Protein AF-B4WS90-F1 (afdb_monomer)

Sequence (224 aa):
MYRDVKRYGAFFTELSSEEYDCLQAGLGLWIFDEVLFVQFYQTMGLLKASSNERGNLYMRRLFALALVLCLSLGFAAPATAGIAGDDVAGLVPCNESAAFQKRAAAAPTDEAKARFEFYGNTSLLCGPEGLPHLVVDGDLAHAGEFLIPSLLFLLIAGWIGWAGRSYVIAVRSEKSPEEKEIVIDVPLAIKCSLSGATWPLLAFKEITSGEMFAKKEEITVSPR

Radius of gyration: 25.92 Å; Cα contacts (8 Å, |Δi|>4): 133; chains: 1; bounding box: 73×41×62 Å

Foldseek 3Di:
DPPPPVPVVVVVVVCPPPVVVVVVPPPDPVCVVVCVVVVVVVVVVPVPDDDDDDDPPPVVVVVVVVVVVVVVPDDPDPPPLPDDPADDPHFHQLLPQPLQVVVLVVQPDPVSVVVSVVSNSARFTADNNSDTDQDPPPDPSRCVRDVVVVVVVCLVVQLVVQLVVQQLVVLVPDPCSVCCVVVPPVVSSVVSSVVSNCRVVVVVVCVVVVVNDDDPVVDDDDDD

Nearest PDB structures (foldseek):
  4fe1-assembly1_F  TM=9.494E-01  e=2.129E-16  Thermosynechococcus vestitus BP-1
  6l4u-assembly1_F  TM=9.562E-01  e=7.734E-14  Chaetoceros neogracilis
  7yca-assembly1_F  TM=9.703E-01  e=1.479E-13  Ostreococcus tauri
  7dr1-assembly1_F  TM=9.248E-01  e=7.734E-14  Cyanophora paradoxa
  7y3f-assembly1_F  TM=9.438E-01  e=1.395E-13  Nostoc sp.

Secondary structure (DSSP, 8-state):
--SSTTTHHHHHHHHHHHSSSSTTT-TTSTHHHHHHHHHHHHHHHH--S----SS-HHHHHHHHHHHHHHHHSS-----------TTGGG-EETTT-HHHHHHHHT--SHHHHHHHHHHHHSS-EE-TT--EE---S--GGGTTTTHHHHHHHHHHHHHHHHHHHHHHHHHTTSS-HHHHHHS--HHHHHHHHHHGGGHHHHHHHHHHHT-SS--GGGS-----

Solvent-accessible surface area (backbone atoms only — not comparable to full-atom values): 13614 Å² total; per-residue (Å²): 146,85,79,64,80,78,56,62,69,53,54,69,69,58,53,74,72,67,55,68,74,58,66,78,80,58,90,70,65,83,48,59,66,54,48,52,55,50,49,54,51,50,53,66,64,56,78,73,72,90,82,87,86,89,86,58,78,63,60,60,48,50,52,53,51,49,52,54,48,49,73,72,71,65,85,81,70,76,84,75,58,80,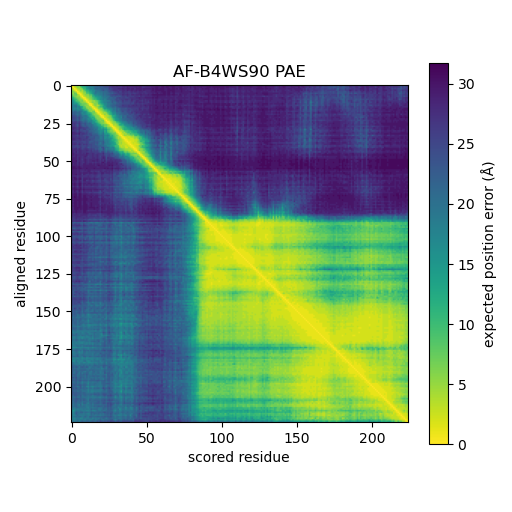52,91,72,83,50,68,93,79,25,42,52,29,68,75,32,67,47,24,50,55,51,44,75,65,42,91,45,72,69,50,39,53,50,43,51,52,47,37,76,4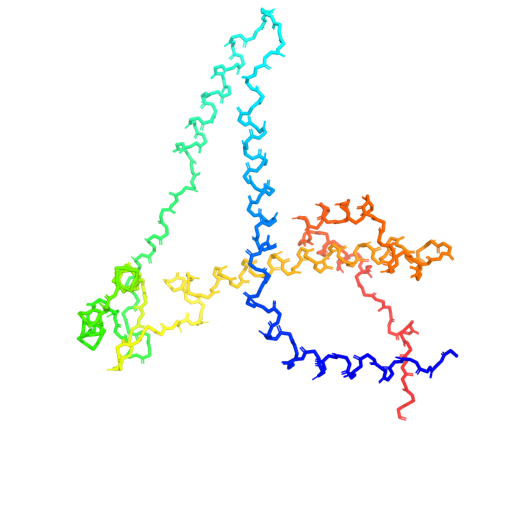2,83,35,27,14,48,93,82,27,46,81,49,81,60,77,86,77,52,74,56,42,25,80,70,36,56,50,59,48,51,52,48,50,52,52,52,43,22,54,53,40,14,52,50,49,38,55,64,60,38,64,77,47,98,57,37,73,56,48,71,75,54,65,54,61,75,58,46,53,54,26,44,64,55,12,80,49,29,72,61,52,51,52,50,27,58,74,70,54,72,67,58,82,58,78,87,78,51,91,73,79,91,129

Mean predicted aligned error: 16.98 Å

Structure (mmCIF, N/CA/C/O backbone):
data_AF-B4WS90-F1
#
_entry.id   AF-B4WS90-F1
#
loop_
_atom_site.group_PDB
_atom_site.id
_atom_site.type_symbol
_atom_site.label_atom_id
_atom_site.label_alt_id
_atom_site.label_comp_id
_atom_site.label_asym_id
_atom_site.label_entity_id
_atom_site.label_seq_id
_atom_site.pdbx_PDB_ins_code
_atom_site.Cartn_x
_atom_site.Cartn_y
_atom_site.Cartn_z
_atom_site.occupancy
_atom_site.B_iso_or_equiv
_atom_site.auth_seq_id
_atom_site.auth_comp_id
_atom_site.auth_asym_id
_atom_site.auth_atom_id
_atom_site.pdbx_PDB_model_num
ATOM 1 N N . MET A 1 1 ? -35.906 8.233 17.115 1.00 37.16 1 MET A N 1
ATOM 2 C CA . MET A 1 1 ? -34.597 7.553 17.034 1.00 37.16 1 MET A CA 1
ATOM 3 C C . MET A 1 1 ? -34.553 6.599 15.829 1.00 37.16 1 MET A C 1
ATOM 5 O O . MET A 1 1 ? -34.199 5.444 15.972 1.00 37.16 1 MET A O 1
ATOM 9 N N . TYR A 1 2 ? -34.996 7.063 14.649 1.00 27.69 2 TYR A N 1
ATOM 10 C CA . TYR A 1 2 ? -35.177 6.240 13.434 1.00 27.69 2 TYR A CA 1
ATOM 11 C C . TYR A 1 2 ? -35.200 7.121 12.166 1.00 27.69 2 TYR A C 1
ATOM 13 O O . TYR A 1 2 ? -35.998 6.896 11.259 1.00 27.69 2 TYR A O 1
ATOM 21 N N . ARG A 1 3 ? -34.419 8.215 12.131 1.00 26.16 3 ARG A N 1
ATOM 22 C CA . ARG A 1 3 ? -34.564 9.227 11.066 1.00 26.16 3 ARG A CA 1
ATOM 23 C C . ARG A 1 3 ? -33.299 9.609 10.291 1.00 26.16 3 ARG A C 1
ATOM 25 O O . ARG A 1 3 ? -33.455 10.262 9.271 1.00 26.16 3 ARG A O 1
ATOM 32 N N . ASP A 1 4 ? -32.107 9.127 10.645 1.00 34.03 4 ASP A N 1
ATOM 33 C CA . ASP A 1 4 ? -30.881 9.645 10.004 1.00 34.03 4 ASP A CA 1
ATOM 34 C C . ASP A 1 4 ? -30.069 8.646 9.170 1.00 34.03 4 ASP A C 1
ATOM 36 O O . ASP A 1 4 ? -29.121 9.039 8.502 1.00 34.03 4 ASP A O 1
ATOM 40 N N . VAL A 1 5 ? -30.495 7.383 9.044 1.00 39.62 5 VAL A N 1
ATOM 41 C CA . VAL A 1 5 ? -29.811 6.416 8.151 1.00 39.62 5 VAL A CA 1
ATOM 42 C C . VAL A 1 5 ? -30.026 6.742 6.662 1.00 39.62 5 VAL A C 1
ATOM 44 O O . VAL A 1 5 ? -29.225 6.362 5.815 1.00 39.62 5 VAL A O 1
ATOM 47 N N . LYS A 1 6 ? -31.062 7.518 6.310 1.00 27.34 6 LYS A N 1
ATOM 48 C CA . LYS A 1 6 ? -31.301 7.939 4.916 1.00 27.34 6 LYS A CA 1
ATOM 49 C C . LYS A 1 6 ? -30.448 9.125 4.453 1.00 27.34 6 LYS A C 1
ATOM 51 O O . LYS A 1 6 ? -30.490 9.434 3.267 1.00 27.34 6 LYS A O 1
ATOM 56 N N . ARG A 1 7 ? -29.682 9.781 5.335 1.00 28.56 7 ARG A N 1
ATOM 57 C CA . ARG A 1 7 ? -28.901 10.978 4.968 1.00 28.56 7 ARG A CA 1
ATOM 58 C C . ARG A 1 7 ? -27.433 10.691 4.640 1.00 28.56 7 ARG A C 1
ATOM 60 O O . ARG A 1 7 ? -26.833 11.439 3.880 1.00 28.56 7 ARG A O 1
ATOM 67 N N . TYR A 1 8 ? -26.895 9.562 5.098 1.00 36.00 8 TYR A N 1
ATOM 68 C CA . TYR A 1 8 ? -25.514 9.158 4.802 1.00 36.00 8 TYR A CA 1
ATOM 69 C C . TYR A 1 8 ? -25.323 8.577 3.391 1.00 36.00 8 TYR A C 1
ATOM 71 O O . TYR A 1 8 ? -24.218 8.617 2.864 1.00 36.00 8 TYR A O 1
ATOM 79 N N . GLY A 1 9 ? -26.394 8.100 2.743 1.00 30.03 9 GLY A N 1
ATOM 80 C CA . GLY A 1 9 ? -26.340 7.627 1.353 1.00 30.03 9 GLY A CA 1
ATOM 81 C C . GLY A 1 9 ? -26.280 8.744 0.304 1.00 30.03 9 GLY A C 1
ATOM 82 O O . GLY A 1 9 ? -25.854 8.486 -0.812 1.00 30.03 9 GLY A O 1
ATOM 83 N N . ALA A 1 10 ? -26.676 9.973 0.653 1.00 28.56 10 ALA A N 1
ATOM 84 C CA . ALA A 1 10 ? -26.610 11.122 -0.255 1.00 28.56 10 ALA A CA 1
ATOM 85 C C . ALA A 1 10 ? -25.257 11.851 -0.180 1.00 28.56 10 ALA A C 1
ATOM 87 O O . ALA A 1 10 ? -24.811 12.405 -1.176 1.00 28.56 10 ALA A O 1
ATOM 88 N N . PHE A 1 11 ? -24.555 11.779 0.957 1.00 32.47 11 PHE A N 1
ATOM 89 C CA . PHE A 1 11 ? -23.255 12.436 1.130 1.00 32.47 11 PHE A CA 1
ATOM 90 C C . PHE A 1 11 ? -22.140 11.777 0.298 1.00 32.47 11 PHE A C 1
ATOM 92 O O . PHE A 1 11 ? -21.245 12.461 -0.181 1.00 32.47 11 PHE A O 1
ATOM 99 N N . PHE A 1 12 ? -22.222 10.464 0.050 1.00 32.09 12 PHE A N 1
ATOM 100 C CA . PHE A 1 12 ? -21.197 9.743 -0.718 1.00 32.09 12 PHE A CA 1
ATOM 101 C C . PHE A 1 12 ? -21.306 9.946 -2.242 1.00 32.09 12 PHE A C 1
ATOM 103 O O . PHE A 1 12 ? -20.317 9.793 -2.950 1.00 32.09 12 PHE A O 1
ATOM 110 N N . THR A 1 13 ? -22.485 10.312 -2.761 1.00 29.97 13 THR A N 1
ATOM 111 C CA . THR A 1 13 ? -22.695 10.602 -4.196 1.00 29.97 13 THR A CA 1
ATOM 112 C C . THR A 1 13 ? -22.574 12.080 -4.562 1.00 29.97 13 THR A C 1
ATOM 114 O O . THR A 1 13 ? -22.399 12.381 -5.737 1.00 29.97 13 THR A O 1
ATOM 117 N N . GLU A 1 14 ? -22.624 12.997 -3.594 1.00 28.28 14 GLU A N 1
ATOM 118 C CA . GLU A 1 14 ? -22.436 14.442 -3.829 1.00 28.28 14 GLU A CA 1
ATOM 119 C C . GLU A 1 14 ? -20.981 14.896 -3.578 1.00 28.28 14 GLU A C 1
ATOM 121 O O . GLU A 1 14 ? -20.540 15.885 -4.155 1.00 28.28 14 GLU A O 1
ATOM 126 N N . LEU A 1 15 ? -20.174 14.108 -2.848 1.00 33.00 15 LEU A N 1
ATOM 127 C CA . LEU A 1 15 ? -18.724 14.328 -2.698 1.00 33.00 15 LEU A CA 1
ATOM 128 C C . LEU A 1 15 ? -17.902 14.027 -3.965 1.00 33.00 15 LEU A C 1
ATOM 130 O O . LEU A 1 15 ? -16.760 14.457 -4.066 1.00 33.00 15 LEU A O 1
ATOM 134 N N . SER A 1 16 ? -18.455 13.332 -4.969 1.00 34.62 16 SER A N 1
ATOM 135 C CA . SER A 1 16 ? -17.668 12.925 -6.146 1.00 34.62 16 SER A CA 1
ATOM 136 C C . SER A 1 16 ? -17.438 14.036 -7.185 1.00 34.62 16 SER A C 1
ATOM 138 O O . SER A 1 16 ? -16.667 13.803 -8.117 1.00 34.62 16 SER A O 1
ATOM 140 N N . SER A 1 17 ? -18.105 15.197 -7.089 1.00 32.59 17 SER A N 1
ATOM 141 C CA . SER A 1 17 ? -17.995 16.257 -8.114 1.00 32.59 17 SER A CA 1
ATOM 142 C C . SER A 1 17 ? -17.396 17.581 -7.630 1.00 32.59 17 SER A C 1
ATOM 144 O O . SER A 1 17 ? -16.799 18.282 -8.439 1.00 32.59 17 SER A O 1
ATOM 146 N N . GLU A 1 18 ? -17.451 17.892 -6.329 1.00 31.41 18 GLU A N 1
ATOM 147 C CA . GLU A 1 18 ? -16.862 19.126 -5.770 1.00 31.41 18 GLU A CA 1
ATOM 148 C C . GLU A 1 18 ? -15.465 18.931 -5.143 1.00 31.41 18 GLU A C 1
ATOM 150 O O . GLU A 1 18 ? -14.773 19.914 -4.884 1.00 31.41 18 GLU A O 1
ATOM 155 N N . GLU A 1 19 ? -14.980 17.694 -4.964 1.00 37.72 19 GLU A N 1
ATOM 156 C CA . GLU A 1 19 ? -13.624 17.441 -4.434 1.00 37.72 19 GLU A CA 1
ATOM 157 C C . GLU A 1 19 ? -12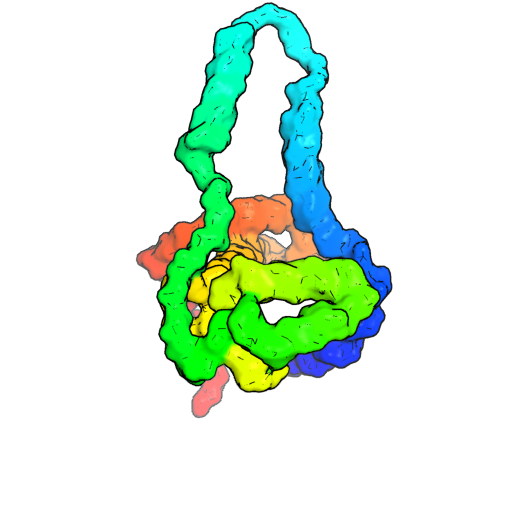.494 17.524 -5.478 1.00 37.72 19 GLU A C 1
ATOM 159 O O . GLU A 1 19 ? -11.325 17.558 -5.096 1.00 37.72 19 GLU A O 1
ATOM 164 N N . TYR A 1 20 ? -12.786 17.618 -6.782 1.00 36.81 20 TYR A N 1
ATOM 165 C CA . TYR A 1 20 ? -11.724 17.708 -7.798 1.00 36.81 20 TYR A CA 1
ATOM 166 C C . TYR A 1 20 ? -11.100 19.111 -7.928 1.00 36.81 20 TYR A C 1
ATOM 168 O O . TYR A 1 20 ? -9.920 19.203 -8.264 1.00 36.81 20 TYR A O 1
ATOM 176 N N . ASP A 1 21 ? -11.811 20.185 -7.562 1.00 26.73 21 ASP A N 1
ATOM 177 C CA . ASP A 1 21 ? -11.283 21.561 -7.661 1.00 26.73 21 ASP A CA 1
ATOM 178 C C . ASP A 1 21 ? -10.565 22.048 -6.385 1.00 26.73 21 ASP A C 1
ATOM 180 O O . ASP A 1 21 ? -9.751 22.973 -6.439 1.00 26.73 21 ASP A O 1
ATOM 184 N N . CYS A 1 22 ? -10.741 21.374 -5.241 1.00 29.77 22 CYS A N 1
ATOM 185 C CA . CYS A 1 22 ? -9.895 21.598 -4.057 1.00 29.77 22 CYS A CA 1
ATOM 186 C C . CYS A 1 22 ? -8.559 20.831 -4.106 1.00 29.77 22 CYS A C 1
ATOM 188 O O . CYS A 1 22 ? -7.658 21.108 -3.307 1.00 29.77 22 CYS A O 1
ATOM 190 N N . LEU A 1 23 ? -8.385 19.919 -5.069 1.00 32.97 23 LEU A N 1
ATOM 191 C CA . LEU A 1 23 ? -7.213 19.044 -5.185 1.00 32.97 23 LEU A CA 1
ATOM 192 C C . LEU A 1 23 ? -6.013 19.679 -5.916 1.00 32.97 23 LEU A C 1
ATOM 194 O O . LEU A 1 23 ? -4.929 19.098 -5.912 1.00 32.97 23 LEU A O 1
ATOM 198 N N . GLN A 1 24 ? -6.149 20.892 -6.473 1.00 30.25 24 GLN A N 1
ATOM 199 C CA . GLN A 1 24 ? -5.031 21.629 -7.094 1.00 30.25 24 GLN A CA 1
ATOM 200 C C . GLN A 1 24 ? -4.462 22.789 -6.257 1.00 30.25 24 GLN A C 1
ATOM 202 O O . GLN A 1 24 ? -3.359 23.250 -6.544 1.00 30.25 24 GLN A O 1
ATOM 207 N N . ALA A 1 25 ? -5.140 23.226 -5.189 1.00 28.09 25 ALA A N 1
ATOM 208 C CA . ALA A 1 25 ? -4.647 24.301 -4.312 1.00 28.09 25 ALA A CA 1
ATOM 209 C C . ALA A 1 25 ? -4.092 23.808 -2.956 1.00 28.09 25 ALA A C 1
ATOM 211 O O . ALA A 1 25 ? -3.485 24.581 -2.218 1.00 28.09 25 ALA A O 1
ATOM 212 N N . GLY A 1 26 ? -4.251 22.520 -2.633 1.00 32.28 26 GLY A N 1
ATOM 213 C CA . GLY A 1 26 ? -3.824 21.895 -1.374 1.00 32.28 26 GLY A CA 1
ATOM 214 C C . GLY A 1 26 ? -2.559 21.038 -1.481 1.00 32.28 26 GLY A C 1
ATOM 215 O O . GLY A 1 26 ? -2.467 19.999 -0.834 1.00 32.28 26 GLY A O 1
ATOM 216 N N . LEU A 1 27 ? -1.577 21.454 -2.284 1.00 33.31 27 LEU A N 1
ATOM 217 C CA . LEU A 1 27 ? -0.272 20.798 -2.505 1.00 33.31 27 LEU A CA 1
ATOM 218 C C . LEU A 1 27 ? 0.666 20.780 -1.267 1.00 33.31 27 LEU A C 1
ATOM 220 O O . LEU A 1 27 ? 1.885 20.799 -1.402 1.00 33.31 27 LEU A O 1
ATOM 224 N N . GLY A 1 28 ? 0.124 20.748 -0.045 1.00 32.44 28 GLY A N 1
ATOM 225 C CA . GLY A 1 28 ? 0.897 20.882 1.197 1.00 32.44 28 GLY A CA 1
ATOM 226 C C . GLY A 1 28 ? 0.713 19.781 2.242 1.00 32.44 28 GLY A C 1
ATOM 227 O O . GLY A 1 28 ? 1.483 19.757 3.196 1.00 32.44 28 GLY A O 1
ATOM 228 N N . LEU A 1 29 ? -0.268 18.876 2.107 1.00 33.47 29 LEU A N 1
ATOM 229 C CA . LEU A 1 29 ? -0.568 17.888 3.163 1.00 33.47 29 LEU A CA 1
ATOM 230 C C . LEU A 1 29 ? -0.247 16.424 2.828 1.00 33.47 29 LEU A C 1
ATOM 232 O O . LEU A 1 29 ? -0.224 15.605 3.739 1.00 33.47 29 LEU A O 1
ATOM 236 N N . TRP A 1 30 ? 0.160 16.114 1.595 1.00 30.06 30 TRP A N 1
ATOM 237 C CA . TRP A 1 30 ? 0.881 14.862 1.294 1.00 30.06 30 TRP A CA 1
ATOM 238 C C . TRP A 1 30 ? 2.350 14.887 1.762 1.00 30.06 30 TRP A C 1
ATOM 240 O O . TRP A 1 30 ? 3.069 13.905 1.639 1.00 30.06 30 TRP A O 1
ATOM 250 N N . ILE A 1 31 ? 2.783 16.001 2.361 1.00 36.00 31 ILE A N 1
ATOM 251 C CA . ILE A 1 31 ? 4.088 16.170 3.009 1.00 36.00 31 ILE A CA 1
ATOM 2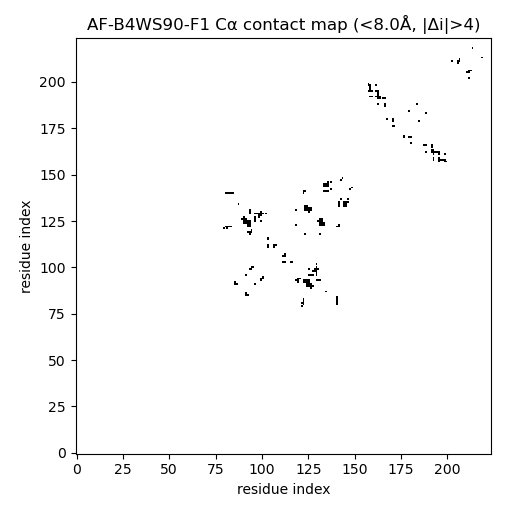52 C C . ILE A 1 31 ? 4.087 15.609 4.444 1.00 36.00 31 ILE A C 1
ATOM 254 O O . ILE A 1 31 ? 5.153 15.412 5.014 1.00 36.00 31 ILE A O 1
ATOM 258 N N . PHE A 1 32 ? 2.934 15.306 5.053 1.00 35.19 32 PHE A N 1
ATOM 259 C CA . PHE A 1 32 ? 2.905 14.874 6.459 1.00 35.19 32 PHE A CA 1
ATOM 260 C C . PHE A 1 32 ? 3.357 13.425 6.708 1.00 35.19 32 PHE A C 1
ATOM 262 O O . PHE A 1 32 ? 3.771 13.134 7.829 1.00 35.19 32 PHE A O 1
ATOM 269 N N . ASP A 1 33 ? 3.374 12.557 5.692 1.00 45.62 33 ASP A N 1
ATOM 270 C CA . ASP A 1 33 ? 3.981 11.217 5.801 1.00 45.62 33 ASP A CA 1
ATOM 271 C C . ASP A 1 33 ? 5.510 11.272 5.582 1.00 45.62 33 ASP A C 1
ATOM 273 O O . ASP A 1 33 ? 6.285 10.698 6.345 1.00 45.62 33 ASP A O 1
ATOM 277 N N . GLU A 1 34 ? 5.976 12.095 4.635 1.00 45.88 34 GLU A N 1
ATOM 278 C CA . GLU A 1 34 ? 7.408 12.364 4.415 1.00 45.88 34 GLU A CA 1
ATOM 279 C C . GLU A 1 34 ? 8.042 13.160 5.569 1.00 45.88 34 GLU A C 1
ATOM 281 O O . GLU A 1 34 ? 9.150 12.854 5.992 1.00 45.88 34 GLU A O 1
ATOM 286 N N . VAL A 1 35 ? 7.354 14.142 6.162 1.00 44.19 35 VAL A N 1
ATOM 287 C CA . VAL A 1 35 ? 7.916 14.948 7.262 1.00 44.19 35 VAL A CA 1
ATOM 288 C C . VAL A 1 35 ? 8.014 14.151 8.549 1.00 44.19 35 VAL A C 1
ATOM 290 O O . VAL A 1 35 ? 8.986 14.332 9.266 1.00 44.19 35 VAL A O 1
ATOM 293 N N . LEU A 1 36 ? 7.097 13.232 8.856 1.00 47.25 36 LEU A N 1
ATOM 294 C CA . LEU A 1 36 ? 7.281 12.354 10.016 1.00 47.25 36 LEU A CA 1
ATOM 295 C C . LEU A 1 36 ? 8.415 11.353 9.784 1.00 47.25 36 LEU A C 1
ATOM 297 O O . LEU A 1 36 ? 9.203 11.127 10.701 1.00 47.25 36 LEU A O 1
ATOM 301 N N . PHE A 1 37 ? 8.575 10.834 8.566 1.00 48.56 37 PHE A N 1
ATOM 302 C CA . PHE A 1 37 ? 9.661 9.912 8.235 1.00 48.56 37 PHE A CA 1
ATOM 303 C C . PHE A 1 37 ? 11.040 10.605 8.210 1.00 48.56 37 PHE A C 1
ATOM 305 O O . PHE A 1 37 ? 11.996 10.117 8.821 1.00 48.56 37 PHE A O 1
ATOM 312 N N . VAL A 1 38 ? 11.132 11.799 7.615 1.00 45.56 38 VAL A N 1
ATOM 313 C CA . VAL A 1 38 ? 12.342 12.639 7.573 1.00 45.56 38 VAL A CA 1
ATOM 314 C C . VAL A 1 38 ? 12.652 13.233 8.948 1.00 45.56 38 VAL A C 1
ATOM 316 O O . VAL A 1 38 ? 13.809 13.214 9.361 1.00 45.56 38 VAL A O 1
ATOM 319 N N . GLN A 1 39 ? 11.659 13.681 9.723 1.00 43.97 39 GLN A N 1
ATOM 320 C CA . GLN A 1 39 ? 11.881 14.218 11.072 1.00 43.97 39 GLN A CA 1
ATOM 321 C C . GLN A 1 39 ? 12.288 13.119 12.061 1.00 43.97 39 GLN A C 1
ATOM 323 O O . GLN A 1 39 ? 13.119 13.387 12.930 1.00 43.97 39 GLN A O 1
ATOM 328 N N . PHE A 1 40 ? 11.782 11.887 11.922 1.00 47.56 40 PHE A N 1
ATOM 329 C CA . PHE A 1 40 ? 12.217 10.727 12.714 1.00 47.56 40 PHE A CA 1
ATOM 330 C C . PHE A 1 40 ? 13.660 10.317 12.368 1.00 47.56 40 PHE A C 1
ATOM 332 O O . PHE A 1 40 ? 14.465 10.054 13.265 1.00 47.56 40 PHE A O 1
ATOM 339 N N . TYR A 1 41 ? 14.046 10.380 11.086 1.00 49.62 41 TYR A N 1
ATOM 340 C CA . TYR A 1 41 ? 15.443 10.206 10.666 1.00 49.62 41 TYR A CA 1
ATOM 341 C C . TYR A 1 41 ? 16.361 11.348 11.133 1.00 49.62 41 TYR A C 1
ATOM 343 O O . TYR A 1 41 ? 17.484 11.105 11.581 1.00 49.62 41 TYR A O 1
ATOM 351 N N . GLN A 1 42 ? 15.893 12.595 11.094 1.00 41.94 42 GLN A N 1
ATOM 352 C CA . GLN A 1 42 ? 16.688 13.772 11.446 1.00 41.94 42 GLN A CA 1
ATOM 353 C C . GLN A 1 42 ? 16.831 13.949 12.967 1.00 41.94 42 GLN A C 1
ATOM 355 O O . GLN A 1 42 ? 17.890 14.370 13.433 1.00 41.94 42 GLN A O 1
ATOM 360 N N . THR A 1 43 ? 15.837 13.535 13.766 1.00 42.53 43 THR A N 1
ATOM 361 C CA . THR A 1 43 ? 15.949 13.458 15.238 1.00 42.53 43 THR A CA 1
ATOM 362 C C . THR A 1 43 ? 16.808 12.284 15.710 1.00 42.53 43 THR A C 1
ATOM 364 O O . THR A 1 43 ? 17.559 12.455 16.672 1.00 42.53 43 THR A O 1
ATOM 367 N N . MET A 1 44 ? 16.827 11.144 15.005 1.00 45.69 44 MET A N 1
ATOM 368 C CA . MET A 1 44 ? 17.842 10.105 15.251 1.00 45.69 44 MET A CA 1
ATOM 369 C C . MET A 1 44 ? 19.251 10.543 14.814 1.00 45.69 44 MET A C 1
ATOM 371 O O . MET A 1 44 ? 20.231 10.205 15.481 1.00 45.69 44 MET A O 1
ATOM 375 N N . GLY A 1 45 ? 19.371 11.357 13.760 1.00 46.12 45 GLY A N 1
ATOM 376 C CA . GLY A 1 45 ? 20.636 11.970 13.337 1.00 46.12 45 GLY A CA 1
ATOM 377 C C . GLY A 1 45 ? 21.173 13.054 14.286 1.00 46.12 45 GLY A C 1
ATOM 378 O O . GLY A 1 45 ? 22.383 13.289 14.322 1.00 46.12 45 GLY A O 1
ATOM 379 N N . LEU A 1 46 ? 20.306 13.680 15.092 1.00 36.84 46 LEU A N 1
ATOM 380 C CA . LEU A 1 46 ? 20.646 14.786 15.998 1.00 36.84 46 LEU A CA 1
ATOM 381 C C . LEU A 1 46 ? 20.730 14.422 17.489 1.00 36.84 46 LEU A C 1
ATOM 383 O O . LEU A 1 46 ? 21.067 15.289 18.292 1.00 36.84 46 LEU A O 1
ATOM 387 N N . LEU A 1 47 ? 20.632 13.145 17.877 1.00 38.59 47 LEU A N 1
ATOM 388 C CA . LEU A 1 47 ? 21.177 12.672 19.169 1.00 38.59 47 LEU A CA 1
ATOM 389 C C . LEU A 1 47 ? 22.709 12.507 19.123 1.00 38.59 47 LEU A C 1
ATOM 391 O O . LEU A 1 47 ? 23.310 11.624 19.736 1.00 38.59 47 LEU A O 1
ATOM 395 N N . LYS A 1 48 ? 23.362 13.411 18.391 1.00 48.88 48 LYS A N 1
ATOM 396 C CA . LYS A 1 48 ? 24.802 13.619 18.367 1.00 48.88 48 LYS A CA 1
ATOM 397 C C . LYS A 1 48 ? 25.115 15.065 18.727 1.00 48.88 48 LYS A C 1
ATOM 399 O O . LYS A 1 48 ? 25.765 15.759 17.961 1.00 48.88 48 LYS A O 1
ATOM 404 N N . ALA A 1 49 ? 24.695 15.500 19.911 1.00 42.06 49 ALA A N 1
ATOM 405 C CA . ALA A 1 49 ? 25.415 16.525 20.661 1.00 42.06 49 ALA A CA 1
ATOM 406 C C . ALA A 1 49 ? 24.900 16.636 22.103 1.00 42.06 49 ALA A C 1
ATOM 408 O O . ALA A 1 49 ? 23.759 17.005 22.342 1.00 42.06 49 ALA A O 1
ATOM 409 N N . SER A 1 50 ? 25.831 16.433 23.037 1.00 44.75 50 SER A N 1
ATOM 410 C CA . SER A 1 50 ? 25.815 16.907 24.425 1.00 44.75 50 SER A CA 1
ATOM 411 C C . SER A 1 50 ? 25.054 16.092 25.479 1.00 44.75 50 SER A C 1
ATOM 413 O O . SER A 1 50 ? 23.928 16.400 25.849 1.00 44.75 50 SER A O 1
ATOM 415 N N . SER A 1 51 ? 25.758 15.118 26.068 1.00 44.53 51 SER A N 1
ATOM 416 C CA . SER A 1 51 ? 25.864 15.001 27.531 1.00 44.53 51 SER A CA 1
ATOM 417 C C . SER A 1 51 ? 26.987 14.026 27.920 1.00 44.53 51 SER A C 1
ATOM 419 O O . SER A 1 51 ? 26.846 12.814 27.801 1.00 44.53 51 SER A O 1
ATOM 421 N N . ASN A 1 52 ? 28.086 14.613 28.398 1.00 37.03 52 ASN A N 1
ATOM 422 C CA . ASN A 1 52 ? 29.008 14.109 29.420 1.00 37.03 52 ASN A CA 1
ATOM 423 C C . ASN A 1 52 ? 29.934 12.902 29.126 1.00 37.03 52 ASN A C 1
ATOM 425 O O . ASN A 1 52 ? 29.554 11.852 28.615 1.00 37.03 52 ASN A O 1
ATOM 429 N N . GLU A 1 53 ? 31.208 13.091 29.473 1.00 53.22 53 GLU A N 1
ATOM 430 C CA . GLU A 1 53 ? 32.341 12.240 29.121 1.00 53.22 53 GLU A CA 1
ATOM 431 C C . GLU A 1 53 ? 32.518 10.993 30.008 1.00 53.22 53 GLU A C 1
ATOM 433 O O . GLU A 1 53 ? 32.199 10.991 31.193 1.00 53.22 53 GLU A O 1
ATOM 438 N N . ARG A 1 54 ? 33.219 10.004 29.425 1.00 48.44 54 ARG A N 1
ATOM 439 C CA . ARG A 1 54 ? 33.876 8.829 30.038 1.00 48.44 54 ARG A CA 1
ATOM 440 C C . ARG A 1 54 ? 32.960 7.673 30.441 1.00 48.44 54 ARG A C 1
ATOM 442 O O . ARG A 1 54 ? 32.492 7.578 31.565 1.00 48.44 54 ARG A O 1
ATOM 449 N N . GLY A 1 55 ? 32.841 6.693 29.539 1.00 44.53 55 GLY A N 1
ATOM 450 C CA . GLY A 1 55 ? 32.407 5.360 29.960 1.00 44.53 55 GLY A CA 1
ATOM 451 C C . GLY A 1 55 ? 32.073 4.333 28.887 1.00 44.53 55 GLY A C 1
ATOM 452 O O . GLY A 1 55 ? 31.854 3.187 29.254 1.00 44.53 55 GLY A O 1
ATOM 453 N N . ASN A 1 56 ? 32.003 4.664 27.587 1.00 54.22 56 ASN A N 1
ATOM 454 C CA . ASN A 1 56 ? 31.526 3.646 26.638 1.00 54.22 56 ASN A CA 1
ATOM 455 C C . ASN A 1 56 ? 32.053 3.735 25.200 1.00 54.22 56 ASN A C 1
ATOM 457 O O . ASN A 1 56 ? 31.303 3.763 24.223 1.00 54.22 56 ASN A O 1
ATOM 461 N N . LEU A 1 57 ? 33.381 3.742 25.056 1.00 49.44 57 LEU A N 1
ATOM 462 C CA . LEU A 1 57 ? 34.027 3.637 23.744 1.00 49.44 57 LEU A CA 1
ATOM 463 C C . LEU A 1 57 ? 33.808 2.253 23.093 1.00 49.44 57 LEU A C 1
ATOM 465 O O . LEU A 1 57 ? 33.874 2.136 21.871 1.00 49.44 57 LEU A O 1
ATOM 469 N N . TYR A 1 58 ? 33.517 1.223 23.897 1.00 58.59 58 TYR A N 1
ATOM 470 C CA . TYR A 1 58 ? 33.321 -0.150 23.431 1.00 58.59 58 TYR A CA 1
ATOM 471 C C . TYR A 1 58 ? 31.916 -0.368 22.840 1.00 58.59 58 TYR A C 1
ATOM 473 O O . TYR A 1 58 ? 31.824 -0.806 21.695 1.00 58.59 58 TYR A O 1
ATOM 481 N N . MET A 1 59 ? 30.823 0.054 23.503 1.00 57.19 59 MET A N 1
ATOM 482 C CA . MET A 1 59 ? 29.476 -0.087 22.915 1.00 57.19 59 MET A CA 1
ATOM 483 C C . MET A 1 59 ? 29.282 0.745 21.647 1.00 57.19 59 MET A C 1
ATOM 485 O O . MET A 1 59 ? 28.645 0.277 20.711 1.00 57.19 59 MET A O 1
ATOM 489 N N . ARG A 1 60 ? 29.873 1.942 21.543 1.00 55.81 60 ARG A N 1
ATOM 490 C CA . ARG A 1 60 ? 29.722 2.774 20.333 1.00 55.81 60 ARG A CA 1
ATOM 491 C C . ARG A 1 60 ? 30.370 2.144 19.093 1.00 55.81 60 ARG A C 1
ATOM 493 O O . ARG A 1 60 ? 29.907 2.369 17.979 1.00 55.81 60 ARG A O 1
ATOM 500 N N . ARG A 1 61 ? 31.426 1.346 19.288 1.00 54.47 61 ARG A N 1
ATOM 501 C CA . ARG A 1 61 ? 32.085 0.573 18.223 1.00 54.47 61 ARG A CA 1
ATOM 502 C C . ARG A 1 61 ? 31.311 -0.698 17.882 1.00 54.47 61 ARG A C 1
ATOM 504 O O . ARG A 1 61 ? 31.226 -1.031 16.708 1.00 54.47 61 ARG A O 1
ATOM 511 N N . LEU A 1 62 ? 30.694 -1.346 18.872 1.00 62.84 62 LEU A N 1
ATOM 512 C CA . LEU A 1 62 ? 29.807 -2.492 18.648 1.00 62.84 62 LEU A CA 1
ATOM 513 C C . LEU A 1 62 ? 28.539 -2.099 17.879 1.00 62.84 62 LEU A C 1
ATOM 515 O O . LEU A 1 62 ? 28.177 -2.791 16.936 1.00 62.84 62 LEU A O 1
ATOM 519 N N . PHE A 1 63 ? 27.920 -0.959 18.200 1.00 57.00 63 PHE A N 1
ATOM 520 C CA . PHE A 1 63 ? 26.777 -0.436 17.442 1.00 57.00 63 PHE A CA 1
ATOM 521 C C . PHE A 1 63 ? 27.152 -0.067 16.004 1.00 57.00 63 PHE A C 1
ATOM 523 O O . PHE A 1 63 ? 26.403 -0.379 15.088 1.00 57.00 63 PHE A O 1
ATOM 530 N N . ALA A 1 64 ? 28.323 0.541 15.783 1.00 65.88 64 ALA A N 1
ATOM 531 C CA . ALA A 1 64 ? 28.797 0.855 14.434 1.00 65.88 64 ALA A CA 1
ATOM 532 C C . ALA A 1 64 ? 29.106 -0.410 13.613 1.00 65.88 64 ALA A C 1
ATOM 534 O O . ALA A 1 64 ? 28.761 -0.474 12.437 1.00 65.88 64 ALA A O 1
ATOM 535 N N . LEU A 1 65 ? 29.704 -1.432 14.234 1.00 63.78 65 LEU A N 1
ATOM 536 C CA . LEU A 1 65 ? 29.946 -2.722 13.587 1.00 63.78 65 LEU A CA 1
ATOM 537 C C . LEU A 1 65 ? 28.639 -3.464 13.295 1.00 63.78 65 LEU A C 1
ATOM 539 O O . LEU A 1 65 ? 28.512 -4.011 12.209 1.00 63.78 65 LEU A O 1
ATOM 543 N N . ALA A 1 66 ? 27.652 -3.423 14.193 1.00 67.88 66 ALA A N 1
ATOM 544 C CA . ALA A 1 66 ? 26.327 -3.997 13.960 1.00 67.88 66 ALA A CA 1
ATOM 545 C C . ALA A 1 66 ? 25.573 -3.283 12.824 1.00 67.88 66 ALA A C 1
ATOM 547 O O . ALA A 1 66 ? 24.953 -3.947 12.005 1.00 67.88 66 ALA A O 1
ATOM 548 N N . LEU A 1 67 ? 25.677 -1.954 12.714 1.00 65.06 67 LEU A N 1
ATOM 549 C CA . LEU A 1 67 ? 25.060 -1.182 11.626 1.00 65.06 67 LEU A CA 1
ATOM 550 C C . LEU A 1 67 ? 25.697 -1.504 10.266 1.00 65.06 67 LEU A C 1
ATOM 552 O O . LEU A 1 67 ? 24.988 -1.688 9.283 1.00 65.06 67 LEU A O 1
ATOM 556 N N . VAL A 1 68 ? 27.026 -1.640 10.221 1.00 72.25 68 VAL A N 1
ATOM 557 C CA . VAL A 1 68 ? 27.753 -2.063 9.013 1.00 72.25 68 VAL A CA 1
ATOM 558 C C . VAL A 1 68 ? 27.456 -3.524 8.661 1.00 72.25 68 VAL A C 1
ATOM 560 O O . VAL A 1 68 ? 27.353 -3.841 7.481 1.00 72.25 68 VAL A O 1
ATOM 563 N N . LEU A 1 69 ? 27.268 -4.401 9.654 1.00 68.25 69 LEU A N 1
ATOM 564 C CA . LEU A 1 69 ? 26.897 -5.803 9.439 1.00 68.25 69 LEU A CA 1
ATOM 565 C C . LEU A 1 69 ? 25.441 -5.954 8.961 1.00 68.25 69 LEU A C 1
ATOM 567 O O . LEU A 1 69 ? 25.168 -6.779 8.099 1.00 68.25 69 LEU A O 1
ATOM 571 N N . CYS A 1 70 ? 24.513 -5.136 9.467 1.00 57.44 70 CYS A N 1
ATOM 572 C CA . CYS A 1 70 ? 23.129 -5.083 8.982 1.00 57.44 70 CYS A CA 1
ATOM 573 C C . CYS A 1 70 ? 23.043 -4.505 7.563 1.00 57.44 70 CYS A C 1
ATOM 575 O O . CYS A 1 70 ? 22.251 -4.985 6.760 1.00 57.44 70 CYS A O 1
ATOM 577 N N . LEU A 1 71 ? 23.882 -3.517 7.230 1.00 60.12 71 LEU A N 1
ATOM 578 C CA . LEU A 1 71 ? 23.979 -2.970 5.873 1.00 60.12 71 LEU A CA 1
ATOM 579 C C . LEU A 1 71 ? 24.662 -3.939 4.892 1.00 60.12 71 LEU A C 1
ATOM 581 O O . LEU A 1 71 ? 24.398 -3.864 3.695 1.00 60.12 71 LEU A O 1
ATOM 585 N N . SER A 1 72 ? 25.519 -4.848 5.372 1.00 58.81 72 SER A N 1
ATOM 586 C CA . SER A 1 72 ? 26.208 -5.835 4.529 1.00 58.81 72 SER A CA 1
ATOM 587 C C . SER A 1 72 ? 25.497 -7.190 4.421 1.00 58.81 72 SER A C 1
ATOM 589 O O . SER A 1 72 ? 25.768 -7.921 3.470 1.00 58.81 72 SER A O 1
ATOM 591 N N . LEU A 1 73 ? 24.579 -7.528 5.340 1.00 53.41 73 LEU A N 1
ATOM 592 C CA . LEU A 1 73 ? 23.890 -8.829 5.398 1.00 53.41 73 LEU A CA 1
ATOM 593 C C . LEU A 1 73 ? 22.3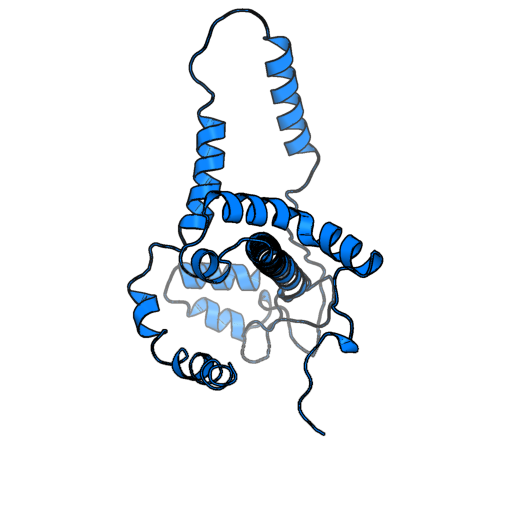61 -8.772 5.217 1.00 53.41 73 LEU A C 1
ATOM 595 O O . LEU A 1 73 ? 21.672 -9.698 5.645 1.00 53.41 73 LEU A O 1
ATOM 599 N N . GLY A 1 74 ? 21.816 -7.771 4.518 1.00 50.38 74 GLY A N 1
ATOM 600 C CA . GLY A 1 74 ? 20.558 -7.999 3.802 1.00 50.38 74 GLY A CA 1
ATOM 601 C C . GLY A 1 74 ? 19.646 -6.804 3.548 1.00 50.38 74 GLY A C 1
ATOM 602 O O . GLY A 1 74 ? 19.327 -6.023 4.436 1.00 50.38 74 GLY A O 1
ATOM 603 N N . PHE A 1 75 ? 19.100 -6.832 2.332 1.00 43.06 75 PHE A N 1
ATOM 604 C CA . PHE A 1 75 ? 17.813 -6.256 1.938 1.00 43.06 75 PHE A CA 1
ATOM 605 C C . PHE A 1 75 ? 17.795 -4.829 1.378 1.00 43.06 75 PHE A C 1
ATOM 607 O O . PHE A 1 75 ? 16.865 -4.062 1.592 1.00 43.06 75 PHE A O 1
ATOM 614 N N . ALA A 1 76 ? 18.765 -4.522 0.523 1.00 39.66 76 ALA A N 1
ATOM 615 C CA . ALA A 1 76 ? 18.468 -3.782 -0.698 1.00 39.66 76 ALA A CA 1
ATOM 616 C C . ALA A 1 76 ? 18.838 -4.688 -1.872 1.00 39.66 76 ALA A C 1
ATOM 618 O O . ALA A 1 76 ? 19.901 -4.560 -2.473 1.00 39.66 76 ALA A O 1
ATOM 619 N N . ALA A 1 77 ? 17.980 -5.670 -2.160 1.00 41.91 77 ALA A N 1
ATOM 620 C CA . ALA A 1 77 ? 17.955 -6.177 -3.519 1.00 41.91 77 ALA A CA 1
ATOM 621 C C . ALA A 1 77 ? 17.472 -4.999 -4.382 1.00 41.91 77 ALA A C 1
ATOM 623 O O . ALA A 1 77 ? 16.380 -4.491 -4.110 1.00 41.91 77 ALA A O 1
ATOM 624 N N . PRO A 1 78 ? 18.216 -4.533 -5.402 1.00 45.94 78 PRO A N 1
ATOM 625 C CA . PRO A 1 78 ? 17.515 -3.962 -6.532 1.00 45.94 78 PRO A CA 1
ATOM 626 C C . PRO A 1 78 ? 16.581 -5.082 -6.984 1.00 45.94 78 PRO A C 1
ATOM 628 O O . PRO A 1 78 ? 17.032 -6.177 -7.320 1.00 45.94 78 PRO A O 1
ATOM 631 N N . ALA A 1 79 ? 15.275 -4.862 -6.910 1.00 42.69 79 ALA A N 1
ATOM 632 C CA . ALA A 1 79 ? 14.321 -5.741 -7.558 1.00 42.69 79 ALA A CA 1
ATOM 633 C C . ALA A 1 79 ? 14.451 -5.547 -9.078 1.00 42.69 79 ALA A C 1
ATOM 635 O O . ALA A 1 79 ? 13.530 -5.104 -9.745 1.00 42.69 79 ALA A O 1
ATOM 636 N N . THR A 1 80 ? 15.617 -5.864 -9.640 1.00 49.28 80 THR A N 1
ATOM 637 C CA . THR A 1 80 ? 15.724 -6.339 -11.011 1.00 49.28 80 THR A CA 1
ATOM 638 C C . THR A 1 80 ? 15.424 -7.830 -10.949 1.00 49.28 80 THR A C 1
ATOM 640 O O . THR A 1 80 ? 16.318 -8.669 -11.053 1.00 49.28 80 THR A O 1
ATOM 643 N N . ALA A 1 81 ? 14.158 -8.175 -10.716 1.00 34.56 81 ALA A N 1
ATOM 644 C CA . ALA A 1 81 ? 13.659 -9.490 -11.082 1.00 34.56 81 ALA A CA 1
ATOM 645 C C . ALA A 1 81 ? 13.446 -9.477 -12.604 1.00 34.56 81 ALA A C 1
ATOM 647 O O . ALA A 1 81 ? 12.327 -9.439 -13.091 1.00 34.56 81 ALA A O 1
ATOM 648 N N . GLY A 1 82 ? 14.545 -9.431 -13.360 1.00 46.84 82 GLY A N 1
ATOM 649 C CA . GLY A 1 82 ? 14.530 -9.780 -14.772 1.00 46.84 82 GLY A CA 1
ATOM 650 C C . GLY A 1 82 ? 14.499 -11.298 -14.866 1.00 46.84 82 GLY A C 1
ATOM 651 O O . GLY A 1 82 ? 15.551 -11.927 -14.950 1.00 46.84 82 GLY A O 1
ATOM 652 N N . ILE A 1 83 ? 13.306 -11.883 -14.784 1.00 37.84 83 ILE A N 1
ATOM 653 C CA . ILE A 1 83 ? 13.064 -13.233 -15.287 1.00 37.84 83 ILE A CA 1
ATOM 654 C C . ILE A 1 83 ? 12.214 -13.025 -16.532 1.00 37.84 83 ILE A C 1
ATOM 656 O O . ILE A 1 83 ? 11.082 -12.570 -16.438 1.00 37.84 83 ILE A O 1
ATOM 660 N N . ALA A 1 84 ? 12.833 -13.266 -17.683 1.00 44.66 84 ALA A N 1
ATOM 661 C CA . ALA A 1 84 ? 12.231 -13.230 -19.004 1.00 44.66 84 ALA A CA 1
ATOM 662 C C . ALA A 1 84 ? 10.959 -14.101 -19.019 1.00 44.66 84 ALA A C 1
ATOM 664 O O . ALA A 1 84 ? 11.033 -15.331 -18.998 1.00 44.66 84 ALA A O 1
ATOM 665 N N . GLY A 1 85 ? 9.801 -13.446 -18.922 1.00 49.31 85 GLY A N 1
ATOM 666 C CA . GLY A 1 85 ? 8.478 -14.020 -19.129 1.00 49.31 85 GLY A CA 1
ATOM 667 C C . GLY A 1 85 ? 8.033 -13.650 -20.532 1.00 49.31 85 GLY A C 1
ATOM 668 O O . GLY A 1 85 ? 7.242 -12.731 -20.716 1.00 49.31 85 GLY A O 1
ATOM 669 N N . ASP A 1 86 ? 8.636 -14.314 -21.509 1.00 51.28 86 ASP A N 1
ATOM 670 C CA . ASP A 1 86 ? 8.462 -14.019 -22.923 1.00 51.28 86 ASP A CA 1
ATOM 671 C C . ASP A 1 86 ? 7.037 -14.432 -23.337 1.00 51.28 86 ASP A C 1
ATOM 673 O O . ASP A 1 86 ? 6.661 -15.603 -23.252 1.00 51.28 86 ASP A O 1
ATOM 677 N N . ASP A 1 87 ? 6.234 -13.450 -23.748 1.00 55.97 87 ASP A N 1
ATOM 678 C CA . ASP A 1 87 ? 4.930 -13.598 -24.405 1.00 55.97 87 ASP A CA 1
ATOM 679 C C . ASP A 1 87 ? 3.727 -14.017 -23.533 1.00 55.97 87 ASP A C 1
ATOM 681 O O . ASP A 1 87 ? 2.933 -14.893 -23.901 1.00 55.97 87 ASP A O 1
ATOM 685 N N . VAL A 1 88 ? 3.472 -13.317 -22.421 1.00 62.75 88 VAL A N 1
ATOM 686 C CA . VAL A 1 88 ? 2.133 -13.363 -21.802 1.00 62.75 88 VAL A CA 1
ATOM 687 C C . VAL A 1 88 ? 1.144 -12.636 -22.727 1.00 62.75 88 VAL A C 1
ATOM 689 O O . VAL A 1 88 ? 1.284 -11.449 -23.009 1.00 62.75 88 VAL A O 1
ATOM 692 N N . ALA A 1 89 ? 0.148 -13.360 -23.247 1.00 70.06 89 ALA A N 1
ATOM 693 C CA . ALA A 1 89 ? -0.914 -12.832 -24.117 1.00 70.06 89 ALA A CA 1
ATOM 694 C C . ALA A 1 89 ? -0.458 -12.195 -25.456 1.00 70.06 89 ALA A C 1
ATOM 696 O O . ALA A 1 89 ? -1.199 -11.405 -26.045 1.00 70.06 89 ALA A O 1
ATOM 697 N N . GLY A 1 90 ? 0.723 -12.563 -25.974 1.00 77.88 90 GLY A N 1
ATOM 698 C CA . GLY A 1 90 ? 1.253 -12.031 -27.241 1.00 77.88 90 GLY A CA 1
ATOM 699 C C . GLY A 1 90 ? 1.797 -10.601 -27.139 1.00 77.88 90 GLY A C 1
ATOM 700 O O . GLY A 1 90 ? 1.865 -9.893 -28.146 1.00 77.88 90 GLY A O 1
ATOM 701 N N . LEU A 1 91 ? 2.139 -10.172 -25.924 1.00 84.94 91 LEU A N 1
ATOM 702 C CA . LEU A 1 91 ? 2.811 -8.909 -25.649 1.00 84.94 91 LEU A CA 1
ATOM 703 C C . LEU A 1 91 ? 4.326 -9.117 -25.687 1.00 84.94 91 LEU A C 1
ATOM 705 O O . LEU A 1 91 ? 4.824 -10.119 -25.185 1.00 84.94 91 LEU A O 1
ATOM 709 N N . VAL A 1 92 ? 5.047 -8.151 -26.251 1.00 89.81 92 VAL A N 1
ATOM 710 C CA . VAL A 1 92 ? 6.511 -8.207 -26.380 1.00 89.81 92 VAL A CA 1
ATOM 711 C C . VAL A 1 92 ? 7.170 -7.290 -25.353 1.00 89.81 92 VAL A C 1
ATOM 713 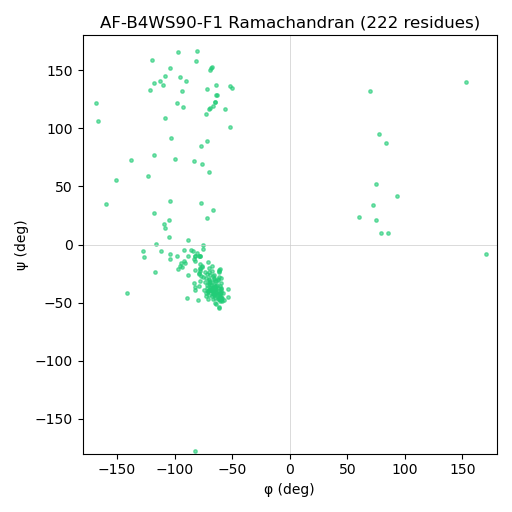O O . VAL A 1 92 ? 6.578 -6.265 -25.011 1.00 89.81 92 VAL A O 1
ATOM 716 N N . PRO A 1 93 ? 8.395 -7.569 -24.890 1.00 90.94 93 PRO A N 1
ATOM 717 C CA . PRO A 1 93 ? 9.133 -6.650 -24.028 1.00 90.94 93 PRO A CA 1
ATOM 718 C C . PRO A 1 93 ? 9.177 -5.212 -24.582 1.00 90.94 93 PRO A C 1
ATOM 720 O O . PRO A 1 93 ? 9.417 -4.983 -25.774 1.00 90.94 93 PRO A O 1
ATOM 723 N N . CYS A 1 94 ? 8.928 -4.208 -23.732 1.00 91.06 94 CYS A N 1
ATOM 724 C CA . CYS A 1 94 ? 8.828 -2.813 -24.183 1.00 91.06 94 CYS A CA 1
ATOM 725 C C . CYS A 1 94 ? 10.123 -2.268 -24.808 1.00 91.06 94 CYS A C 1
ATOM 727 O O . CYS A 1 94 ? 10.064 -1.437 -25.717 1.00 91.06 94 CYS A O 1
ATOM 729 N N . ASN A 1 95 ? 11.288 -2.759 -24.384 1.00 88.50 95 ASN A N 1
ATOM 730 C CA . ASN A 1 95 ? 12.575 -2.435 -25.006 1.00 88.50 95 ASN A CA 1
ATOM 731 C C . ASN A 1 95 ? 12.668 -2.892 -26.476 1.00 88.50 95 ASN A C 1
ATOM 733 O O . ASN A 1 95 ? 13.322 -2.215 -27.273 1.00 88.50 95 ASN A O 1
ATOM 737 N N . GLU A 1 96 ? 11.984 -3.974 -26.846 1.00 88.81 96 GLU A N 1
ATOM 738 C CA . GLU A 1 96 ? 11.985 -4.572 -28.187 1.00 88.81 96 GLU A CA 1
ATOM 739 C C . GLU A 1 96 ? 10.857 -4.036 -29.088 1.00 88.81 96 GLU A C 1
ATOM 741 O O . GLU A 1 96 ? 10.904 -4.172 -30.314 1.00 88.81 96 GLU A O 1
ATOM 746 N N . SER A 1 97 ? 9.857 -3.355 -28.518 1.00 91.06 97 SER A N 1
ATOM 747 C CA . SER A 1 97 ? 8.744 -2.788 -29.283 1.00 91.06 97 SER A CA 1
ATOM 748 C C . SER A 1 97 ? 9.165 -1.558 -30.098 1.00 91.06 97 SER A C 1
ATOM 750 O O . SER A 1 97 ? 9.403 -0.466 -29.575 1.00 91.06 97 SER A O 1
ATOM 752 N N . ALA A 1 98 ? 9.156 -1.689 -31.429 1.00 93.31 98 ALA A N 1
ATOM 753 C CA . ALA A 1 98 ? 9.424 -0.574 -32.342 1.00 93.31 98 ALA A CA 1
ATOM 754 C C . ALA A 1 98 ? 8.430 0.595 -32.163 1.00 93.31 98 ALA A C 1
ATOM 756 O O . ALA A 1 98 ? 8.798 1.765 -32.310 1.00 93.31 98 ALA A O 1
ATOM 757 N N . ALA A 1 99 ? 7.173 0.292 -31.820 1.00 93.12 99 ALA A N 1
ATOM 758 C CA . ALA A 1 99 ? 6.155 1.301 -31.540 1.00 93.12 99 ALA A CA 1
ATOM 759 C C . ALA A 1 99 ? 6.463 2.076 -30.245 1.00 93.12 99 ALA A C 1
ATOM 761 O O . ALA A 1 99 ? 6.299 3.299 -30.218 1.00 93.12 99 ALA A O 1
ATOM 762 N N . PHE A 1 100 ? 6.968 1.396 -29.210 1.00 94.75 100 PHE A N 1
ATOM 763 C CA . PHE A 1 100 ? 7.407 2.022 -27.960 1.00 94.75 100 PHE A CA 1
ATOM 764 C C . PHE A 1 100 ? 8.636 2.916 -28.180 1.00 94.75 100 PHE A C 1
ATOM 766 O O . PHE A 1 100 ? 8.619 4.086 -27.796 1.00 94.75 100 PHE A O 1
ATOM 773 N N . GLN A 1 101 ? 9.653 2.430 -28.900 1.00 94.12 101 GLN A N 1
ATOM 774 C CA . GLN A 1 101 ? 10.859 3.213 -29.214 1.00 94.12 101 GLN A CA 1
ATOM 775 C C . GLN A 1 101 ? 10.537 4.484 -30.013 1.00 94.12 101 GLN A C 1
ATOM 777 O O . GLN A 1 101 ? 11.090 5.555 -29.755 1.00 94.12 101 GLN A O 1
ATOM 782 N N . LYS A 1 102 ? 9.572 4.410 -30.938 1.00 95.44 102 LYS A N 1
ATOM 783 C CA . LYS A 1 102 ? 9.087 5.586 -31.674 1.00 95.44 102 LYS A CA 1
ATOM 784 C C . LYS A 1 102 ? 8.462 6.638 -30.748 1.00 95.44 102 LYS A C 1
ATOM 786 O O . LYS A 1 102 ? 8.633 7.832 -30.989 1.00 95.44 102 LYS A O 1
ATOM 791 N N . ARG A 1 103 ? 7.746 6.219 -29.699 1.00 93.88 103 ARG A N 1
ATOM 792 C CA . ARG A 1 103 ? 7.168 7.125 -28.687 1.00 93.88 103 ARG A CA 1
ATOM 793 C C . ARG A 1 103 ? 8.243 7.700 -27.770 1.00 93.88 103 ARG A C 1
ATOM 795 O O . ARG A 1 103 ? 8.217 8.899 -27.509 1.00 93.88 103 ARG A O 1
ATOM 802 N N . ALA A 1 104 ? 9.199 6.873 -27.351 1.00 93.56 104 ALA A N 1
ATOM 803 C CA . ALA A 1 104 ? 10.333 7.293 -26.536 1.00 93.56 104 ALA A CA 1
ATOM 804 C C . ALA A 1 104 ? 11.176 8.366 -27.248 1.00 93.56 104 ALA A C 1
ATOM 806 O O . ALA A 1 104 ? 11.517 9.383 -26.647 1.00 93.56 104 ALA A O 1
ATOM 807 N N . ALA A 1 105 ? 11.420 8.208 -28.553 1.00 94.00 105 ALA A N 1
ATOM 808 C CA . ALA A 1 105 ? 12.137 9.194 -29.366 1.00 94.00 105 ALA A CA 1
ATOM 809 C C . ALA A 1 105 ? 11.382 10.528 -29.532 1.00 94.00 105 ALA A C 1
ATOM 811 O O . ALA A 1 105 ? 12.002 11.569 -29.738 1.00 94.00 105 ALA A O 1
ATOM 812 N N . ALA A 1 106 ? 10.049 10.509 -29.439 1.00 95.00 106 ALA A N 1
ATOM 813 C CA . ALA A 1 106 ? 9.201 11.696 -29.531 1.00 95.00 106 ALA A CA 1
ATOM 814 C C . ALA A 1 106 ? 8.965 12.388 -28.170 1.00 95.00 106 ALA A C 1
ATOM 816 O O . ALA A 1 106 ? 8.188 13.342 -28.102 1.00 95.00 106 ALA A O 1
ATOM 817 N N . ALA A 1 107 ? 9.595 11.919 -27.087 1.00 93.12 107 ALA A N 1
ATOM 818 C CA . ALA A 1 107 ? 9.430 12.472 -25.747 1.00 93.12 107 ALA A CA 1
ATOM 819 C C . ALA A 1 107 ? 9.998 13.911 -25.651 1.00 93.12 107 ALA A C 1
ATOM 821 O O . ALA A 1 107 ? 11.199 14.106 -25.853 1.00 93.12 107 ALA A O 1
ATOM 822 N N . PRO A 1 108 ? 9.169 14.926 -25.325 1.00 92.25 108 PRO A N 1
ATOM 823 C CA . PRO A 1 108 ? 9.576 16.330 -25.416 1.00 92.25 108 PRO A CA 1
ATOM 824 C C . PRO A 1 108 ? 10.381 16.833 -24.210 1.00 92.25 108 PRO A C 1
ATOM 826 O O . PRO A 1 108 ? 11.095 17.824 -24.340 1.00 92.25 108 PRO A O 1
ATOM 829 N N . THR A 1 109 ? 10.270 16.181 -23.048 1.00 95.69 109 THR A N 1
ATOM 830 C CA . THR A 1 109 ? 10.939 16.593 -21.802 1.00 95.69 109 THR A CA 1
ATOM 831 C C . THR A 1 109 ? 11.876 15.508 -21.284 1.00 95.69 109 THR A C 1
ATOM 833 O O . THR A 1 109 ? 11.723 14.329 -21.622 1.00 95.69 109 THR A O 1
ATOM 836 N N . ASP A 1 110 ? 12.844 15.886 -20.454 1.00 94.75 110 ASP A N 1
ATOM 837 C CA . ASP A 1 110 ? 13.807 14.934 -19.894 1.00 94.75 110 ASP A CA 1
ATOM 838 C C . ASP A 1 110 ? 13.153 13.985 -18.874 1.00 94.75 110 ASP A C 1
ATOM 840 O O . ASP A 1 110 ? 13.507 12.809 -18.823 1.00 94.75 110 ASP A O 1
ATOM 844 N N . GLU A 1 111 ? 12.102 14.415 -18.166 1.00 94.44 111 GLU A N 1
ATOM 845 C CA . GLU A 1 111 ? 11.292 13.541 -17.302 1.00 94.44 111 GLU A CA 1
ATOM 846 C C . GLU A 1 111 ? 10.536 12.490 -18.121 1.00 94.44 111 GLU A C 1
ATOM 848 O O . GLU A 1 111 ? 10.378 11.345 -17.695 1.00 94.44 111 GLU A O 1
ATOM 853 N N . ALA A 1 112 ? 10.057 12.864 -19.313 1.00 92.38 112 ALA A N 1
ATOM 854 C CA . ALA A 1 112 ? 9.409 11.920 -20.209 1.00 92.38 112 ALA A CA 1
ATOM 855 C C . ALA A 1 112 ? 10.410 10.878 -20.723 1.00 92.38 112 ALA A C 1
ATOM 857 O O . ALA A 1 112 ? 10.080 9.694 -20.728 1.00 92.38 112 ALA A O 1
ATOM 858 N N . LYS A 1 113 ? 11.635 11.288 -21.077 1.00 93.25 113 LYS A N 1
ATOM 859 C CA . LYS A 1 113 ? 12.709 10.358 -21.465 1.00 93.25 113 LYS A CA 1
ATOM 860 C C . LYS A 1 113 ? 13.067 9.406 -20.324 1.00 93.25 113 LYS A C 1
ATOM 862 O O . LYS A 1 113 ? 13.079 8.201 -20.549 1.00 93.25 113 LYS A O 1
ATOM 867 N N . ALA A 1 114 ? 13.251 9.924 -19.107 1.00 94.75 114 ALA A N 1
ATOM 868 C CA . ALA A 1 114 ? 13.541 9.112 -17.923 1.00 94.75 114 ALA A CA 1
ATOM 869 C C . ALA A 1 114 ? 12.423 8.097 -17.626 1.00 94.75 114 ALA A C 1
ATOM 871 O O . ALA A 1 114 ? 12.691 6.952 -17.271 1.00 94.75 114 ALA A O 1
ATOM 872 N N . ARG A 1 115 ? 11.156 8.481 -17.828 1.00 93.00 115 ARG A N 1
ATOM 873 C CA . ARG A 1 115 ? 10.015 7.566 -17.692 1.00 93.00 115 ARG A CA 1
ATOM 874 C C . ARG A 1 115 ? 10.022 6.461 -18.752 1.00 93.00 115 ARG A C 1
ATOM 876 O O . ARG A 1 115 ? 9.765 5.311 -18.414 1.00 93.00 115 ARG A O 1
ATOM 883 N N . PHE A 1 116 ? 10.308 6.783 -20.015 1.00 94.25 116 PHE A N 1
ATOM 884 C CA . PHE A 1 116 ? 10.423 5.769 -21.071 1.00 94.25 116 PHE A CA 1
ATOM 885 C C . PHE A 1 116 ? 11.623 4.841 -20.852 1.00 94.25 116 PHE A C 1
ATOM 887 O O . PHE A 1 116 ? 11.501 3.642 -21.080 1.00 94.25 116 PHE A O 1
ATOM 894 N N . GLU A 1 117 ? 12.746 5.362 -20.360 1.00 92.81 117 GLU A N 1
ATOM 895 C CA . GLU A 1 117 ? 13.901 4.556 -19.956 1.00 92.81 117 GLU A CA 1
ATOM 896 C C . GLU A 1 117 ? 13.538 3.609 -18.804 1.00 92.81 117 GLU A C 1
ATOM 898 O O . GLU A 1 117 ? 13.817 2.415 -18.878 1.00 92.81 117 GLU A O 1
ATOM 903 N N . PHE A 1 118 ? 12.835 4.100 -17.780 1.00 92.06 118 PHE A N 1
ATOM 904 C CA . PHE A 1 118 ? 12.334 3.264 -16.690 1.00 92.06 118 PHE A CA 1
ATOM 905 C C . PHE A 1 118 ? 11.397 2.156 -17.197 1.00 92.06 118 PHE A C 1
ATOM 907 O O . PHE A 1 118 ? 11.567 0.993 -16.834 1.00 92.06 118 PHE A O 1
ATOM 914 N N . TYR A 1 119 ? 10.446 2.482 -18.077 1.00 90.88 119 TYR A N 1
ATOM 915 C CA . TYR A 1 119 ? 9.531 1.487 -18.645 1.00 90.88 119 TYR A CA 1
ATOM 916 C C . TYR A 1 119 ? 10.219 0.482 -19.578 1.00 90.88 119 TYR A C 1
ATOM 918 O O . TYR A 1 119 ? 9.807 -0.668 -19.632 1.00 90.88 119 TYR A O 1
ATOM 926 N N . GLY A 1 120 ? 11.271 0.885 -20.293 1.00 89.06 120 GLY A N 1
ATOM 927 C CA . GLY A 1 120 ? 12.054 -0.022 -21.138 1.00 89.06 120 GLY A CA 1
ATOM 928 C C . GLY A 1 120 ? 13.017 -0.921 -20.355 1.00 89.06 120 GLY A C 1
ATOM 929 O O . GLY A 1 120 ? 13.340 -2.009 -20.817 1.00 89.06 120 GLY A O 1
ATOM 930 N N . ASN A 1 121 ? 13.470 -0.481 -19.178 1.00 87.88 121 ASN A N 1
ATOM 931 C CA . ASN A 1 121 ? 14.399 -1.227 -18.320 1.00 87.88 121 ASN A CA 1
ATOM 932 C C . ASN A 1 121 ? 13.697 -2.117 -17.278 1.00 87.88 121 ASN A C 1
ATOM 934 O O . ASN A 1 121 ? 14.362 -2.832 -16.528 1.00 87.88 121 ASN A O 1
ATOM 938 N N . THR A 1 122 ? 12.370 -2.051 -17.195 1.00 86.06 122 THR A N 1
ATOM 939 C CA . THR A 1 122 ? 11.545 -2.908 -16.335 1.00 86.06 122 THR A CA 1
ATOM 940 C C . THR A 1 122 ? 10.994 -4.084 -17.140 1.00 86.06 122 THR A C 1
ATOM 942 O O . THR A 1 122 ? 11.037 -4.078 -18.366 1.00 86.06 122 THR A O 1
ATOM 945 N N . SER A 1 123 ? 10.467 -5.107 -16.466 1.00 81.50 123 SER A N 1
ATOM 946 C CA . SER A 1 123 ? 9.845 -6.286 -17.091 1.00 81.50 123 SER A CA 1
ATOM 947 C C . SER A 1 123 ? 8.481 -5.994 -17.740 1.00 81.50 123 SER A C 1
ATOM 949 O O . SER A 1 123 ? 7.673 -6.903 -17.882 1.00 81.50 123 SER A O 1
ATOM 951 N N . LEU A 1 124 ? 8.203 -4.737 -18.103 1.00 88.56 124 LEU A N 1
ATOM 952 C CA . LEU A 1 124 ? 6.927 -4.339 -18.682 1.00 88.56 124 LEU A CA 1
ATOM 953 C C . LEU A 1 124 ? 6.807 -4.862 -20.113 1.00 88.56 124 LEU A C 1
ATOM 955 O O . LEU A 1 124 ? 7.705 -4.695 -20.949 1.00 88.56 124 LEU A O 1
ATOM 959 N N . LEU A 1 125 ? 5.645 -5.435 -20.403 1.00 90.38 125 LEU A N 1
ATOM 960 C CA . LEU A 1 125 ? 5.294 -5.904 -21.733 1.00 90.38 125 LEU A CA 1
ATOM 961 C C . LEU A 1 125 ? 4.496 -4.828 -22.475 1.00 90.38 125 LEU A C 1
ATOM 963 O O . LEU A 1 125 ? 3.699 -4.102 -21.890 1.00 90.38 125 LEU A O 1
ATOM 967 N N . CYS A 1 126 ? 4.710 -4.712 -23.777 1.00 91.75 126 CYS A N 1
ATOM 968 C CA . CYS A 1 126 ? 4.089 -3.732 -24.653 1.00 91.75 126 CYS A CA 1
ATOM 969 C C . CYS A 1 126 ? 3.240 -4.424 -25.724 1.00 91.75 126 CYS A C 1
ATOM 971 O O . CYS A 1 126 ? 3.652 -5.422 -26.322 1.00 91.75 126 CYS A O 1
ATOM 973 N N . GLY A 1 127 ? 2.069 -3.857 -26.012 1.00 89.06 127 GLY A N 1
ATOM 974 C CA . GLY A 1 127 ? 1.233 -4.284 -27.129 1.00 89.06 127 GLY A CA 1
ATOM 975 C C . GLY A 1 127 ? 1.666 -3.682 -28.476 1.00 89.06 127 GLY A C 1
ATOM 976 O O . GLY A 1 127 ? 2.662 -2.946 -28.570 1.00 89.06 127 GLY A O 1
ATOM 977 N N . PRO A 1 128 ? 0.923 -3.972 -29.562 1.00 87.62 128 PRO A N 1
ATOM 978 C CA . PRO A 1 128 ? 1.210 -3.453 -30.905 1.00 87.62 128 PRO A CA 1
ATOM 979 C C . PRO A 1 128 ? 1.143 -1.918 -30.999 1.00 87.62 128 PRO A C 1
ATOM 981 O O . PRO A 1 128 ? 1.742 -1.312 -31.890 1.00 87.62 128 PRO A O 1
ATOM 984 N N . GLU A 1 129 ? 0.433 -1.265 -30.082 1.00 88.94 129 GLU A N 1
ATOM 985 C CA . GLU A 1 129 ? 0.345 0.192 -29.947 1.00 88.94 129 GLU A CA 1
ATOM 986 C C . GLU A 1 129 ? 1.575 0.837 -29.279 1.00 88.94 129 GLU A C 1
ATOM 988 O O . GLU A 1 129 ? 1.710 2.074 -29.300 1.00 88.94 129 GLU A O 1
ATOM 993 N N . GLY A 1 130 ? 2.480 0.020 -28.727 1.00 90.25 130 GLY A N 1
ATOM 994 C CA . GLY A 1 130 ? 3.708 0.455 -28.066 1.00 90.25 130 GLY A CA 1
ATOM 995 C C . GLY A 1 130 ? 3.463 1.103 -26.708 1.00 90.25 130 GLY A C 1
ATOM 996 O O . GLY A 1 130 ? 4.153 2.070 -26.377 1.00 90.25 130 GLY A O 1
ATOM 997 N N . LEU A 1 131 ? 2.448 0.646 -25.969 1.00 93.00 131 LEU A N 1
ATOM 998 C CA . LEU A 1 131 ? 2.154 1.110 -24.615 1.00 93.00 131 LEU A CA 1
ATOM 999 C C . LEU A 1 131 ? 2.410 -0.019 -23.607 1.00 93.00 131 LEU A C 1
ATOM 1001 O O . LEU A 1 131 ? 2.080 -1.164 -23.908 1.00 93.00 131 LEU A O 1
ATOM 1005 N N . PRO A 1 132 ? 2.971 0.284 -22.422 1.00 92.62 132 PRO A N 1
ATOM 1006 C CA . PRO A 1 132 ? 3.151 -0.717 -21.379 1.00 92.62 132 PRO A CA 1
ATOM 1007 C C . PRO A 1 132 ? 1.806 -1.247 -20.875 1.00 92.62 132 PRO A C 1
ATOM 1009 O O . PRO A 1 132 ? 0.924 -0.470 -20.500 1.00 92.62 132 PRO A O 1
ATOM 1012 N N . HIS A 1 133 ? 1.666 -2.564 -20.852 1.00 90.19 133 HIS A N 1
ATOM 1013 C CA . HIS A 1 133 ? 0.544 -3.311 -20.306 1.00 90.19 133 HIS A CA 1
ATOM 1014 C C . HIS A 1 133 ? 1.005 -4.029 -19.038 1.00 90.19 133 HIS A C 1
ATOM 1016 O O . HIS A 1 133 ? 2.096 -4.591 -19.003 1.00 90.19 133 HIS A O 1
ATOM 1022 N N . LEU A 1 134 ? 0.163 -3.997 -18.005 1.00 89.50 134 LEU A N 1
ATOM 1023 C CA . LEU A 1 134 ? 0.442 -4.659 -16.734 1.00 89.50 134 LEU A CA 1
ATOM 1024 C C . LEU A 1 134 ? -0.177 -6.059 -16.724 1.00 89.50 134 LEU A C 1
ATOM 1026 O O . LEU A 1 134 ? -1.360 -6.218 -17.039 1.00 89.50 134 LEU A O 1
ATOM 1030 N N . VAL A 1 135 ? 0.602 -7.053 -16.317 1.00 87.44 135 VAL A N 1
ATOM 1031 C CA . VAL A 1 135 ? 0.184 -8.439 -16.117 1.00 87.44 135 VAL A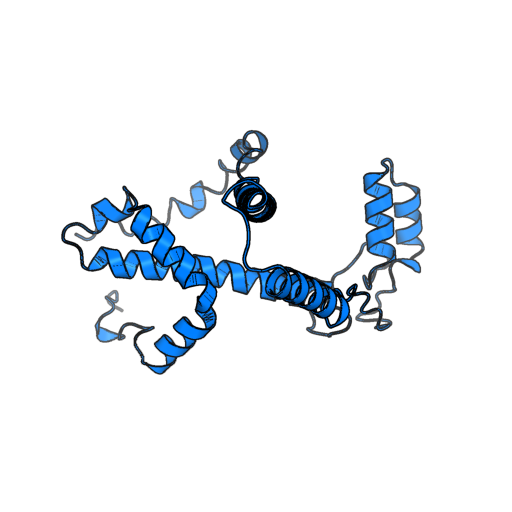 CA 1
ATOM 1032 C C . VAL A 1 135 ? -0.221 -8.628 -14.656 1.00 87.44 135 VAL A C 1
ATOM 1034 O O . VAL A 1 135 ? 0.572 -8.479 -13.729 1.00 87.44 135 VAL A O 1
ATOM 1037 N N . VAL A 1 136 ? -1.489 -8.978 -14.438 1.00 88.88 136 VAL A N 1
ATOM 1038 C CA . VAL A 1 136 ? -2.094 -9.122 -13.099 1.00 88.88 136 VAL A CA 1
ATOM 1039 C C . VAL A 1 136 ? -2.378 -10.581 -12.720 1.00 88.88 136 VAL A C 1
ATOM 1041 O O . VAL A 1 136 ? -3.083 -10.842 -11.749 1.00 88.88 136 VAL A O 1
ATOM 1044 N N . ASP A 1 137 ? -1.816 -11.540 -13.459 1.00 84.75 137 ASP A N 1
ATOM 1045 C CA . ASP A 1 137 ? -2.141 -12.973 -13.349 1.00 84.75 137 ASP A CA 1
ATOM 1046 C C . ASP A 1 137 ? -1.551 -13.669 -12.105 1.00 84.75 137 ASP A C 1
ATOM 1048 O O . ASP A 1 137 ? -1.823 -14.841 -11.849 1.00 84.75 137 ASP A O 1
ATOM 1052 N N . GLY A 1 138 ? -0.755 -12.956 -11.302 1.00 82.75 138 GLY A N 1
ATOM 1053 C CA . GLY A 1 138 ? -0.107 -13.495 -10.100 1.00 82.75 138 GLY A CA 1
ATOM 1054 C C . GLY A 1 138 ? 1.223 -14.206 -10.362 1.00 82.75 138 GLY A C 1
ATOM 1055 O O . GLY A 1 138 ? 1.768 -14.832 -9.452 1.00 82.75 138 GLY A O 1
ATOM 1056 N N . ASP A 1 139 ? 1.759 -14.094 -11.578 1.00 84.75 139 ASP A N 1
ATOM 1057 C CA . ASP A 1 139 ? 3.111 -14.536 -11.905 1.00 84.75 139 ASP A CA 1
ATOM 1058 C C . ASP A 1 139 ? 4.163 -13.719 -11.132 1.00 84.75 139 ASP A C 1
ATOM 1060 O O . ASP A 1 139 ? 4.078 -12.494 -11.004 1.00 84.75 139 ASP A O 1
ATOM 1064 N N . LEU A 1 140 ? 5.176 -14.410 -10.610 1.00 84.06 140 LEU A N 1
ATOM 1065 C CA . LEU A 1 140 ? 6.233 -13.801 -9.811 1.00 84.06 140 LEU A CA 1
ATOM 1066 C C . LEU A 1 140 ? 7.211 -12.980 -10.658 1.00 84.06 140 LEU A C 1
ATOM 1068 O O . LEU A 1 140 ? 7.828 -12.062 -10.114 1.00 84.06 140 LEU A O 1
ATOM 1072 N N . ALA A 1 141 ? 7.326 -13.257 -11.962 1.00 82.88 141 ALA A N 1
ATOM 1073 C CA . ALA A 1 141 ? 8.139 -12.442 -12.870 1.00 82.88 141 ALA A CA 1
ATOM 1074 C C . ALA A 1 141 ? 7.578 -11.014 -13.030 1.00 82.88 141 ALA A C 1
ATOM 1076 O O . ALA A 1 141 ? 8.345 -10.065 -13.154 1.00 82.88 141 ALA A O 1
ATOM 1077 N N . HIS A 1 142 ? 6.256 -10.853 -12.905 1.00 83.50 142 HIS A N 1
ATOM 1078 C CA . HIS A 1 142 ? 5.544 -9.576 -13.024 1.00 83.50 142 HIS A CA 1
ATOM 1079 C C . HIS A 1 142 ? 4.999 -9.082 -11.665 1.00 83.50 142 HIS A C 1
ATOM 1081 O O . HIS A 1 142 ? 4.138 -8.206 -11.588 1.00 83.50 142 HIS A O 1
ATOM 1087 N N . ALA A 1 143 ? 5.513 -9.607 -10.541 1.00 84.06 143 ALA A N 1
ATOM 1088 C CA . ALA A 1 143 ? 5.005 -9.283 -9.202 1.00 84.06 143 ALA A CA 1
ATOM 1089 C C . ALA A 1 143 ? 5.083 -7.784 -8.856 1.00 84.06 143 ALA A C 1
ATOM 1091 O O . ALA A 1 143 ? 4.262 -7.284 -8.081 1.00 84.06 143 ALA A O 1
ATOM 1092 N N . GLY A 1 144 ? 6.053 -7.064 -9.428 1.00 84.69 144 GLY A N 1
ATOM 1093 C CA . GLY A 1 144 ? 6.217 -5.620 -9.243 1.00 84.69 144 GLY A CA 1
ATOM 1094 C C . GLY A 1 144 ? 5.101 -4.772 -9.854 1.00 84.69 144 GLY A C 1
ATOM 1095 O O . GLY A 1 144 ? 4.923 -3.630 -9.438 1.00 84.69 144 GLY A O 1
ATOM 1096 N N . GLU A 1 145 ? 4.327 -5.323 -10.788 1.00 87.25 145 GLU A N 1
ATOM 1097 C CA . GLU A 1 145 ? 3.302 -4.583 -11.529 1.00 87.25 145 GLU A CA 1
ATOM 1098 C C . GLU A 1 145 ? 1.997 -4.457 -10.746 1.00 87.25 145 GLU A C 1
ATOM 1100 O O . GLU A 1 145 ? 1.348 -3.412 -10.777 1.00 87.25 145 GLU A O 1
ATOM 1105 N N . PHE A 1 146 ? 1.630 -5.500 -9.997 1.00 89.69 146 PHE A N 1
ATOM 1106 C CA . PHE A 1 146 ? 0.372 -5.519 -9.254 1.00 89.69 146 PHE A CA 1
ATOM 1107 C C . PHE A 1 146 ? 0.459 -6.161 -7.873 1.00 89.69 146 PHE A C 1
ATOM 1109 O O . PHE A 1 146 ? -0.102 -5.620 -6.923 1.00 89.69 146 PHE A O 1
ATOM 1116 N N . LEU A 1 147 ? 1.162 -7.283 -7.715 1.00 91.00 147 LEU A N 1
ATOM 1117 C CA . LEU A 1 147 ? 1.167 -8.030 -6.454 1.00 91.00 147 LEU A CA 1
ATOM 1118 C C . LEU A 1 147 ? 1.797 -7.217 -5.315 1.00 91.00 147 LEU A C 1
ATOM 1120 O O . LEU A 1 147 ? 1.190 -7.064 -4.254 1.00 91.00 147 LEU A O 1
ATOM 1124 N N . ILE A 1 148 ? 2.988 -6.659 -5.539 1.00 89.75 148 ILE A N 1
ATOM 1125 C CA . ILE A 1 148 ? 3.695 -5.831 -4.553 1.00 89.75 148 ILE A CA 1
ATOM 1126 C C . ILE A 1 148 ? 2.884 -4.577 -4.176 1.00 89.75 148 ILE A C 1
ATOM 1128 O O . ILE A 1 148 ? 2.630 -4.395 -2.980 1.00 89.75 148 ILE A O 1
ATOM 1132 N N . PRO A 1 149 ? 2.426 -3.729 -5.125 1.00 89.81 149 PRO A N 1
ATOM 1133 C CA . PRO A 1 149 ? 1.622 -2.560 -4.771 1.00 89.81 149 PRO A CA 1
ATOM 1134 C C . PRO A 1 149 ? 0.275 -2.934 -4.134 1.00 89.81 149 PRO A C 1
ATOM 1136 O O . PRO A 1 149 ? -0.181 -2.224 -3.240 1.00 89.81 149 PRO A O 1
ATOM 1139 N N . SER A 1 150 ? -0.332 -4.068 -4.502 1.00 90.44 150 SER A N 1
ATOM 1140 C CA . SER A 1 150 ? -1.574 -4.545 -3.873 1.00 90.44 150 SER A CA 1
ATOM 1141 C C . SER A 1 150 ? -1.377 -4.956 -2.418 1.00 90.44 150 SER A C 1
ATOM 1143 O O . SER A 1 150 ? -2.179 -4.590 -1.559 1.00 90.44 150 SER A O 1
ATOM 1145 N N . LEU A 1 151 ? -0.309 -5.696 -2.109 1.00 91.88 151 LEU A N 1
ATOM 1146 C CA . LEU A 1 151 ? 0.009 -6.055 -0.726 1.00 91.88 151 LEU A CA 1
ATOM 1147 C C . LEU A 1 151 ? 0.331 -4.814 0.106 1.00 91.88 151 LEU A C 1
ATOM 1149 O O . LEU A 1 151 ? -0.157 -4.695 1.228 1.00 91.88 151 LEU A O 1
ATOM 1153 N N . LEU A 1 152 ? 1.092 -3.870 -0.452 1.00 91.44 152 LEU A N 1
ATOM 1154 C CA . LEU A 1 152 ? 1.366 -2.593 0.204 1.00 91.44 152 LEU A CA 1
ATOM 1155 C C . LEU A 1 152 ? 0.069 -1.819 0.485 1.00 91.44 152 LEU A C 1
ATOM 1157 O O . LEU A 1 152 ? -0.133 -1.343 1.602 1.00 91.44 152 LEU A O 1
ATOM 1161 N N . PHE A 1 153 ? -0.840 -1.760 -0.491 1.00 93.50 153 PHE A N 1
ATOM 1162 C CA . PHE A 1 153 ? -2.154 -1.144 -0.322 1.00 93.50 153 PHE A CA 1
ATOM 1163 C C . PHE A 1 153 ? -2.958 -1.816 0.796 1.00 93.50 153 PHE A C 1
ATOM 1165 O O . PHE A 1 153 ? -3.453 -1.128 1.683 1.00 93.50 153 PHE A O 1
ATOM 1172 N N . LEU A 1 154 ? -3.053 -3.149 0.806 1.00 94.12 154 LEU A N 1
ATOM 1173 C CA . LEU A 1 154 ? -3.780 -3.882 1.848 1.00 94.12 154 LEU A CA 1
ATOM 1174 C C . LEU A 1 154 ? -3.161 -3.690 3.237 1.00 94.12 154 LEU A C 1
ATOM 1176 O O . LEU A 1 154 ? -3.894 -3.621 4.222 1.00 94.12 154 LEU A O 1
ATOM 1180 N N . LEU A 1 155 ? -1.835 -3.568 3.332 1.00 91.56 155 LEU A N 1
ATOM 1181 C CA . LEU A 1 155 ? -1.149 -3.286 4.593 1.00 91.56 155 LEU A CA 1
ATOM 1182 C C . LEU A 1 155 ? -1.504 -1.902 5.141 1.00 91.56 155 LEU A C 1
ATOM 1184 O O . LEU A 1 155 ? -1.791 -1.789 6.335 1.00 91.56 155 LEU A O 1
ATOM 1188 N N . ILE A 1 156 ? -1.536 -0.879 4.285 1.00 90.50 156 ILE A N 1
ATOM 1189 C CA . ILE A 1 156 ? -1.901 0.492 4.672 1.00 90.50 156 ILE A CA 1
ATOM 1190 C C . ILE A 1 156 ? -3.402 0.582 4.975 1.00 90.50 156 ILE A C 1
ATOM 1192 O O . ILE A 1 156 ? -3.798 1.095 6.022 1.00 90.50 156 ILE A O 1
ATOM 1196 N N . ALA A 1 157 ? -4.249 0.032 4.104 1.00 93.88 157 ALA A N 1
ATOM 1197 C CA . ALA A 1 157 ? -5.697 0.022 4.283 1.00 93.88 157 ALA A CA 1
ATOM 1198 C C . ALA A 1 157 ? -6.105 -0.739 5.553 1.00 93.88 157 ALA A C 1
ATOM 1200 O O . ALA A 1 157 ? -6.953 -0.270 6.315 1.00 93.88 157 ALA A O 1
ATOM 1201 N N . GLY A 1 158 ? -5.466 -1.880 5.821 1.00 92.56 158 GLY A N 1
ATOM 1202 C CA . GLY A 1 158 ? -5.664 -2.645 7.048 1.00 92.56 158 GLY A CA 1
ATOM 1203 C C . GLY A 1 158 ? -5.206 -1.887 8.293 1.00 92.56 158 GLY A C 1
ATOM 1204 O O . GLY A 1 158 ? -5.913 -1.904 9.299 1.00 92.56 158 GLY A O 1
ATOM 1205 N N . TRP A 1 159 ? -4.095 -1.146 8.219 1.00 91.69 159 TRP A N 1
ATOM 1206 C CA . TRP A 1 159 ? -3.644 -0.282 9.314 1.00 91.69 159 TRP A CA 1
ATOM 1207 C C . TRP A 1 159 ? -4.691 0.795 9.617 1.00 91.69 159 TRP A C 1
ATOM 1209 O O . TRP A 1 159 ? -5.163 0.884 10.753 1.00 91.69 159 TRP A O 1
ATOM 1219 N N . ILE A 1 160 ? -5.104 1.573 8.613 1.00 91.31 160 ILE A N 1
ATOM 1220 C CA . ILE A 1 160 ? -6.089 2.655 8.777 1.00 91.31 160 ILE A CA 1
ATOM 1221 C C . ILE A 1 160 ? -7.416 2.098 9.306 1.00 91.31 160 ILE A C 1
ATOM 1223 O O . ILE A 1 160 ? -7.964 2.613 10.285 1.00 91.31 160 ILE A O 1
ATOM 1227 N N . GLY A 1 161 ? -7.907 1.010 8.708 1.00 93.06 161 GLY A N 1
ATOM 1228 C CA . GLY A 1 161 ? -9.143 0.356 9.129 1.00 93.06 161 GLY A CA 1
ATOM 1229 C C . GLY A 1 161 ? -9.079 -0.150 10.572 1.00 93.06 161 GLY A C 1
ATOM 1230 O O . GLY A 1 161 ? -10.029 0.037 11.336 1.00 93.06 161 GLY A O 1
ATOM 1231 N N . TRP A 1 162 ? -7.951 -0.735 10.983 1.00 94.31 162 TRP A N 1
ATOM 1232 C CA . TRP A 1 162 ? -7.767 -1.229 12.347 1.00 94.31 162 TRP A CA 1
ATOM 1233 C C . TRP A 1 162 ? -7.636 -0.105 13.375 1.00 94.31 162 TRP A C 1
ATOM 1235 O O . TRP A 1 162 ? -8.212 -0.194 14.463 1.00 94.31 162 TRP A O 1
ATOM 1245 N N . ALA A 1 163 ? -6.924 0.968 13.028 1.00 93.00 163 ALA A N 1
ATOM 1246 C CA . ALA A 1 163 ? -6.797 2.156 13.865 1.00 93.00 163 ALA A CA 1
ATOM 1247 C C . ALA A 1 163 ? -8.168 2.802 14.119 1.00 93.00 163 ALA A C 1
ATOM 1249 O O . ALA A 1 163 ? -8.531 3.038 15.275 1.00 93.00 163 ALA A O 1
ATOM 1250 N N . GLY A 1 164 ? -8.960 3.002 13.058 1.00 91.31 164 GLY A N 1
ATOM 1251 C CA . GLY A 1 164 ? -10.316 3.547 13.149 1.00 91.31 164 GLY A CA 1
ATOM 1252 C C . GLY A 1 164 ? -11.257 2.651 13.957 1.00 91.31 164 GLY A C 1
ATOM 1253 O O . GLY A 1 164 ? -11.922 3.122 14.880 1.00 91.31 164 GLY A O 1
ATOM 1254 N N . ARG A 1 165 ? -11.256 1.337 13.687 1.00 93.38 165 ARG A N 1
ATOM 1255 C CA . ARG A 1 165 ? -12.048 0.358 14.451 1.00 93.38 165 ARG A CA 1
ATOM 1256 C C . ARG A 1 165 ? -11.706 0.389 15.941 1.00 93.38 165 ARG A C 1
ATOM 1258 O O . ARG A 1 165 ? -12.611 0.427 16.772 1.00 93.38 165 ARG A O 1
ATOM 1265 N N . SER A 1 166 ? -10.418 0.380 16.278 1.00 92.25 166 SER A N 1
ATOM 1266 C CA . SER A 1 166 ? -9.954 0.374 17.671 1.00 92.25 166 SER A CA 1
ATOM 1267 C C . SER A 1 166 ? -10.363 1.650 18.409 1.00 92.25 166 SER A C 1
ATOM 1269 O O . SER A 1 166 ? -10.781 1.578 19.564 1.00 92.25 166 SER A O 1
ATOM 1271 N N . TYR A 1 167 ? -10.319 2.801 17.729 1.00 92.69 167 TYR A N 1
ATOM 1272 C CA . TYR A 1 167 ? -10.772 4.074 18.289 1.00 92.69 167 TYR A CA 1
ATOM 1273 C C . TYR A 1 167 ? -12.278 4.064 18.584 1.00 92.69 167 TYR A C 1
ATOM 1275 O O . TYR A 1 167 ? -12.671 4.327 19.720 1.00 92.69 167 TYR A O 1
ATOM 1283 N N . VAL A 1 168 ? -13.114 3.677 17.611 1.00 92.94 168 VAL A N 1
ATOM 1284 C CA . VAL A 1 168 ? -14.580 3.603 17.786 1.00 92.94 168 VAL A CA 1
ATOM 1285 C C . VAL A 1 168 ? -14.959 2.626 18.909 1.00 92.94 168 VAL A C 1
ATOM 1287 O O . VAL A 1 168 ? -15.829 2.917 19.730 1.00 92.94 168 VAL A O 1
ATOM 1290 N N . ILE A 1 169 ? -14.266 1.486 19.014 1.00 92.31 169 ILE A N 1
ATOM 1291 C CA . ILE A 1 169 ? -14.481 0.517 20.102 1.00 92.31 169 ILE A CA 1
ATOM 1292 C C . ILE A 1 169 ? -14.083 1.085 21.471 1.00 92.31 169 ILE A C 1
ATOM 1294 O O . ILE A 1 169 ? -14.737 0.759 22.460 1.00 92.31 169 ILE A O 1
ATOM 1298 N N . ALA A 1 170 ? -13.048 1.923 21.551 1.00 92.25 170 ALA A N 1
ATOM 1299 C CA . ALA A 1 170 ? -12.622 2.537 22.806 1.00 92.25 170 ALA A CA 1
ATOM 1300 C C . ALA A 1 170 ? -13.572 3.656 23.265 1.00 92.25 170 ALA A C 1
ATOM 1302 O O . ALA A 1 170 ? -13.872 3.756 24.454 1.00 92.25 170 ALA A O 1
ATOM 1303 N N . VAL A 1 171 ? -14.080 4.482 22.343 1.00 94.00 171 VAL A N 1
ATOM 1304 C CA . VAL A 1 171 ? -14.971 5.601 22.701 1.00 94.00 171 VAL A CA 1
ATOM 1305 C C . VAL A 1 171 ? -16.407 5.160 22.981 1.00 94.00 171 VAL A C 1
ATOM 1307 O O . VAL A 1 171 ? -17.077 5.808 23.781 1.00 94.00 171 VAL A O 1
ATOM 1310 N N . ARG A 1 172 ? -16.876 4.031 22.421 1.00 91.38 172 ARG A N 1
ATOM 1311 C CA . ARG A 1 172 ? -18.252 3.536 22.651 1.00 91.38 172 ARG A CA 1
ATOM 1312 C C . ARG A 1 172 ? -18.568 3.211 24.118 1.00 91.38 172 ARG A C 1
ATOM 1314 O O . ARG A 1 172 ? -19.737 3.131 24.476 1.00 91.38 172 ARG A O 1
ATOM 1321 N N . SER A 1 173 ? -17.552 2.942 24.945 1.00 88.56 173 SER A N 1
ATOM 1322 C CA . SER A 1 173 ? -17.715 2.674 26.384 1.00 88.56 173 SER A CA 1
ATOM 1323 C C . SER A 1 173 ? -17.741 3.939 27.246 1.00 88.56 173 SER A C 1
ATOM 1325 O O . SER A 1 173 ? -17.946 3.847 28.457 1.00 88.56 173 SER A O 1
ATOM 1327 N N . GLU A 1 174 ? -17.523 5.108 26.647 1.00 89.56 174 GLU A N 1
ATOM 1328 C CA . GLU A 1 174 ? -17.543 6.385 27.348 1.00 89.56 174 GLU A CA 1
ATOM 1329 C C . GLU A 1 174 ? -18.981 6.898 27.555 1.00 89.56 174 GLU A C 1
ATOM 1331 O O . GLU A 1 174 ? -19.934 6.414 26.951 1.00 89.56 174 GLU A O 1
ATOM 1336 N N . LYS A 1 175 ? -19.158 7.909 28.415 1.00 88.62 175 LYS A N 1
ATOM 1337 C CA . LYS A 1 175 ? -20.482 8.485 28.722 1.00 88.62 175 LYS A CA 1
ATOM 1338 C C . LYS A 1 175 ? -21.106 9.268 27.557 1.00 88.62 175 LYS A C 1
ATOM 1340 O O . LYS A 1 175 ? -22.324 9.398 27.523 1.00 88.62 175 LYS A O 1
ATOM 1345 N N . SER A 1 176 ? -20.282 9.810 26.661 1.00 89.00 176 SER A N 1
ATOM 1346 C CA . SER A 1 176 ? -20.684 10.610 25.495 1.00 89.00 176 SER A CA 1
ATOM 1347 C C . SER A 1 176 ? -19.851 10.219 24.262 1.00 89.00 176 SER A C 1
ATOM 1349 O O . SER A 1 176 ? -18.939 10.953 23.872 1.00 89.00 176 SER A O 1
ATOM 1351 N N . PRO A 1 177 ? -20.097 9.039 23.657 1.00 89.81 177 PRO A N 1
ATOM 1352 C CA . PRO A 1 177 ? -19.342 8.585 22.489 1.00 89.81 177 PRO A CA 1
ATOM 1353 C C . PRO A 1 177 ? -19.473 9.541 21.295 1.00 89.81 177 PRO A C 1
ATOM 1355 O O . PRO A 1 177 ? -18.487 9.785 20.607 1.00 89.81 177 PRO A O 1
ATOM 1358 N N . GLU A 1 178 ? -20.640 10.162 21.104 1.00 90.25 178 GLU A N 1
ATOM 1359 C CA . GLU A 1 178 ? -20.923 11.063 19.979 1.00 90.25 178 GLU A CA 1
ATOM 1360 C C . GLU A 1 178 ? -20.066 12.340 20.019 1.00 90.25 178 GLU A C 1
ATOM 1362 O O . GLU A 1 178 ? -19.698 12.893 18.984 1.00 90.25 178 GLU A O 1
ATOM 1367 N N . GLU A 1 179 ? -19.709 12.806 21.219 1.00 88.44 179 GLU A N 1
ATOM 1368 C CA . GLU A 1 179 ? -18.831 13.966 21.393 1.00 88.44 179 GLU A CA 1
ATOM 1369 C C . GLU A 1 179 ? -17.394 13.637 20.971 1.00 88.44 179 GLU A C 1
ATOM 1371 O O . GLU A 1 179 ? -16.750 14.445 20.303 1.00 88.44 179 GLU A O 1
ATOM 1376 N N . LYS A 1 180 ? -16.919 12.425 21.292 1.00 87.69 180 LYS A N 1
ATOM 1377 C CA . LYS A 1 180 ? -15.571 11.944 20.942 1.00 87.69 180 LYS A CA 1
ATOM 1378 C C . LYS A 1 180 ? -15.429 11.494 19.484 1.00 87.69 180 LYS A C 1
ATOM 1380 O O . LYS A 1 180 ? -14.308 11.251 19.034 1.00 87.69 180 LYS A O 1
ATOM 1385 N N . GLU A 1 181 ? -16.530 11.380 18.745 1.00 89.25 181 GLU A N 1
ATOM 1386 C CA . GLU A 1 181 ? -16.521 11.157 17.293 1.00 89.25 181 GLU A CA 1
ATOM 1387 C C . GLU A 1 181 ? -16.342 12.462 16.506 1.00 89.25 181 GLU A C 1
ATOM 1389 O O . GLU A 1 181 ? -15.697 12.462 15.460 1.00 89.25 181 GLU A O 1
ATOM 1394 N N . ILE A 1 182 ? -16.870 13.581 17.013 1.00 90.50 182 ILE A N 1
ATOM 1395 C CA . ILE A 1 182 ? -16.739 14.902 16.377 1.00 90.50 182 ILE A CA 1
ATOM 1396 C C . ILE A 1 182 ? -15.471 15.611 16.868 1.00 90.50 182 ILE A C 1
ATOM 1398 O O . ILE A 1 182 ? -14.709 16.167 16.077 1.00 90.50 182 ILE A O 1
ATOM 1402 N N . VAL A 1 183 ? -15.233 15.588 18.181 1.00 89.75 183 VAL A N 1
ATOM 1403 C CA . VAL A 1 183 ? -14.039 16.143 18.823 1.00 89.75 183 VAL A CA 1
ATOM 1404 C C . VAL A 1 183 ? -13.122 14.984 19.190 1.00 89.75 183 VAL A C 1
ATOM 1406 O O . VAL A 1 183 ? -13.230 14.385 20.259 1.00 89.75 183 VAL A O 1
ATOM 1409 N N . ILE A 1 184 ? -12.223 14.651 18.267 1.00 89.25 184 ILE A N 1
ATOM 1410 C CA . ILE A 1 184 ? -11.336 13.495 18.400 1.00 89.25 184 ILE A CA 1
ATOM 1411 C C . ILE A 1 184 ? -10.399 13.655 19.602 1.00 89.25 184 ILE A C 1
ATOM 1413 O O . ILE A 1 184 ? -9.667 14.641 19.723 1.00 89.25 184 ILE A O 1
ATOM 1417 N N . ASP A 1 185 ? -10.363 12.633 20.456 1.00 88.19 185 ASP A N 1
ATOM 1418 C CA . ASP A 1 185 ? -9.361 12.489 21.508 1.00 88.19 185 ASP A CA 1
ATOM 1419 C C . ASP A 1 185 ? -8.018 12.126 20.856 1.00 88.19 185 ASP A C 1
ATOM 1421 O O . ASP A 1 185 ? -7.698 10.957 20.625 1.00 88.19 185 ASP A O 1
ATOM 1425 N N . VAL A 1 186 ? -7.247 13.156 20.496 1.00 92.12 186 VAL A N 1
ATOM 1426 C CA . VAL A 1 186 ? -5.969 13.026 19.776 1.00 92.12 186 VAL A CA 1
ATOM 1427 C C . VAL A 1 186 ? -4.992 12.065 20.482 1.00 92.12 186 VAL A C 1
ATOM 1429 O O . VAL A 1 186 ? -4.431 11.198 19.805 1.00 92.12 186 VAL A O 1
ATOM 1432 N N . PRO A 1 187 ? -4.790 12.125 21.816 1.00 90.75 187 PRO A N 1
ATOM 1433 C CA . PRO A 1 187 ? -3.967 11.145 22.527 1.00 90.75 187 PRO A CA 1
ATOM 1434 C C . PRO A 1 187 ? -4.432 9.692 22.369 1.00 90.75 187 PRO A C 1
ATOM 1436 O O . PRO A 1 187 ? -3.596 8.795 22.204 1.00 90.75 187 PRO A O 1
ATOM 1439 N N . LEU A 1 188 ? -5.741 9.435 22.435 1.00 89.31 188 LEU A N 1
ATOM 1440 C CA . LEU A 1 188 ? -6.292 8.090 22.253 1.00 89.31 188 LEU A CA 1
ATOM 1441 C C . LEU A 1 188 ? -6.178 7.630 20.795 1.00 89.31 188 LEU A C 1
ATOM 1443 O O . LEU A 1 188 ? -5.799 6.482 20.546 1.00 89.31 188 LEU A O 1
ATOM 1447 N N . ALA A 1 189 ? -6.439 8.526 19.844 1.00 89.31 189 ALA A N 1
ATOM 1448 C CA . ALA A 1 189 ? -6.315 8.259 18.416 1.00 89.31 189 ALA A CA 1
ATOM 1449 C C . ALA A 1 189 ? -4.881 7.859 18.045 1.00 89.31 189 ALA A C 1
ATOM 1451 O O . ALA A 1 189 ? -4.690 6.833 17.401 1.00 89.31 189 ALA A O 1
ATOM 1452 N N . ILE A 1 190 ? -3.863 8.573 18.539 1.00 91.81 190 ILE A N 1
ATOM 1453 C CA . ILE A 1 190 ? -2.452 8.224 18.296 1.00 91.81 190 ILE A CA 1
ATOM 1454 C C . ILE A 1 190 ? -2.122 6.833 18.852 1.00 91.81 190 ILE A C 1
ATOM 1456 O O . ILE A 1 190 ? -1.462 6.042 18.179 1.00 91.81 190 ILE A O 1
ATOM 1460 N N . LYS A 1 191 ? -2.601 6.491 20.055 1.00 89.50 191 LYS A N 1
ATOM 1461 C CA . LYS A 1 191 ? -2.396 5.148 20.629 1.00 89.50 191 LYS A CA 1
ATOM 1462 C C . LYS A 1 191 ? -3.039 4.056 19.770 1.00 89.50 191 LYS A C 1
ATOM 1464 O O . LYS A 1 191 ? -2.407 3.028 19.527 1.00 89.50 191 LYS A O 1
ATOM 1469 N N . CYS A 1 192 ? -4.261 4.287 19.290 1.00 89.25 192 CYS A N 1
ATOM 1470 C CA . CYS A 1 192 ? -4.963 3.356 18.404 1.00 89.25 192 CYS A CA 1
ATOM 1471 C C . CYS A 1 192 ? -4.238 3.218 17.057 1.00 89.25 192 CYS A C 1
ATOM 1473 O O . CYS A 1 192 ? -4.015 2.097 16.598 1.00 89.25 192 CYS A O 1
ATOM 1475 N N . SER A 1 193 ? -3.769 4.325 16.479 1.00 88.00 193 SER A N 1
ATOM 1476 C CA . SER A 1 193 ? -2.969 4.330 15.253 1.00 88.00 193 SER A CA 1
ATOM 1477 C C . SER A 1 193 ? -1.664 3.558 15.410 1.00 88.00 193 SER A C 1
ATOM 1479 O O . SER A 1 193 ? -1.367 2.716 14.571 1.00 88.00 193 SER A O 1
ATOM 1481 N N . LEU A 1 194 ? -0.915 3.748 16.499 1.00 89.31 194 LEU A N 1
ATOM 1482 C CA . LEU A 1 194 ? 0.322 2.993 16.743 1.00 89.31 194 LEU A CA 1
ATOM 1483 C C . LEU A 1 194 ? 0.063 1.487 16.914 1.00 89.31 194 LEU A C 1
ATOM 1485 O O . LEU A 1 194 ? 0.853 0.671 16.443 1.00 89.31 194 LEU A O 1
ATOM 1489 N N . SER A 1 195 ? -1.061 1.103 17.531 1.00 85.25 195 SER A N 1
ATOM 1490 C CA . SER A 1 195 ? -1.445 -0.313 17.645 1.00 85.25 195 SER A CA 1
ATOM 1491 C C . SER A 1 195 ? -1.792 -0.954 16.291 1.00 85.25 195 SER A C 1
ATOM 1493 O O . SER A 1 195 ? -1.563 -2.152 16.091 1.00 85.25 195 SER A O 1
ATOM 1495 N N . GLY A 1 196 ? -2.256 -0.141 15.332 1.00 85.25 196 GLY A N 1
ATOM 1496 C CA . GLY A 1 196 ? -2.576 -0.543 13.961 1.00 85.25 196 GLY A CA 1
ATOM 1497 C C . GLY A 1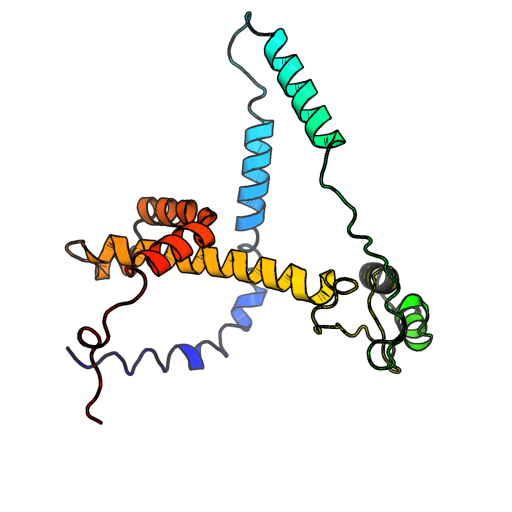 196 ? -1.397 -1.119 13.175 1.00 85.25 196 GLY A C 1
ATOM 1498 O O . GLY A 1 196 ? -1.619 -1.916 12.273 1.00 85.25 196 GLY A O 1
ATOM 1499 N N . ALA A 1 197 ? -0.149 -0.847 13.565 1.00 88.38 197 ALA A N 1
ATOM 1500 C CA . ALA A 1 197 ? 1.024 -1.447 12.920 1.00 88.38 197 ALA A CA 1
ATOM 1501 C C . ALA A 1 197 ? 1.057 -2.988 13.030 1.00 88.38 197 ALA A C 1
ATOM 1503 O O . ALA A 1 197 ? 1.662 -3.667 12.205 1.00 88.38 197 ALA A O 1
ATOM 1504 N N . THR A 1 198 ? 0.383 -3.556 14.036 1.00 91.38 198 THR A N 1
ATOM 1505 C CA . THR A 1 198 ? 0.279 -5.013 14.252 1.00 91.38 198 THR A CA 1
ATOM 1506 C C . THR A 1 198 ? -1.093 -5.578 13.872 1.00 91.38 198 THR A C 1
ATOM 1508 O O . THR A 1 198 ? -1.467 -6.667 14.316 1.00 91.38 198 THR A O 1
ATOM 1511 N N . TRP A 1 199 ? -1.842 -4.862 13.023 1.00 92.06 199 TRP A N 1
ATOM 1512 C CA . TRP A 1 199 ? -3.210 -5.223 12.650 1.00 92.06 199 TRP A CA 1
ATOM 1513 C C . TRP A 1 199 ? -3.385 -6.650 12.109 1.00 92.06 199 TRP A C 1
ATOM 1515 O O . TRP A 1 199 ? -4.376 -7.258 12.504 1.00 92.06 199 TRP A O 1
ATOM 1525 N N . PRO A 1 200 ? -2.488 -7.256 11.292 1.00 93.19 200 PRO A N 1
ATOM 1526 C CA . PRO A 1 200 ? -2.758 -8.591 10.751 1.00 93.19 200 PRO A CA 1
ATOM 1527 C C . PRO A 1 200 ? -2.809 -9.645 11.859 1.00 93.19 200 PRO A C 1
ATOM 1529 O O . PRO A 1 200 ? -3.647 -10.544 11.844 1.00 93.19 200 PRO A O 1
ATOM 1532 N N . LEU A 1 201 ? -1.935 -9.499 12.859 1.00 93.31 201 LEU A N 1
ATOM 1533 C CA . LEU A 1 201 ? -1.868 -10.397 14.004 1.00 93.31 201 LEU A CA 1
ATOM 1534 C C . LEU A 1 201 ? -3.060 -10.192 14.944 1.00 93.31 201 LEU A C 1
ATOM 1536 O O . LEU A 1 201 ? -3.663 -11.167 15.393 1.00 93.31 201 LEU A O 1
ATOM 1540 N N . LEU A 1 202 ? -3.406 -8.935 15.237 1.00 92.25 202 LEU A N 1
ATOM 1541 C CA . LEU A 1 202 ? -4.539 -8.605 16.104 1.00 92.25 202 LEU A CA 1
ATOM 1542 C C . LEU A 1 202 ? -5.874 -9.006 15.468 1.00 92.25 202 LEU A C 1
ATOM 1544 O O . LEU A 1 202 ? -6.696 -9.629 16.134 1.00 92.25 202 LEU A O 1
ATOM 1548 N N . ALA A 1 203 ? -6.049 -8.749 14.172 1.00 93.44 203 ALA A N 1
ATOM 1549 C CA . ALA A 1 203 ? -7.216 -9.187 13.419 1.00 93.44 203 ALA A CA 1
ATOM 1550 C C . ALA A 1 203 ? -7.327 -10.714 13.427 1.00 93.44 203 ALA A C 1
ATOM 1552 O O . ALA A 1 203 ? -8.381 -11.244 13.761 1.00 93.44 203 ALA A O 1
ATOM 1553 N N . PHE A 1 204 ? -6.240 -11.444 13.156 1.00 94.88 204 PHE A N 1
ATOM 1554 C CA . PHE A 1 204 ? -6.261 -12.908 13.209 1.00 94.88 204 PHE A CA 1
ATOM 1555 C C . PHE A 1 204 ? -6.608 -13.444 14.609 1.00 94.88 204 PHE A C 1
ATOM 1557 O O . PHE A 1 204 ? -7.395 -14.386 14.750 1.00 94.88 204 PHE A O 1
ATOM 1564 N N . LYS A 1 205 ? -6.079 -12.815 15.663 1.00 94.62 205 LYS A N 1
ATOM 1565 C CA . LYS A 1 205 ? -6.434 -13.141 17.048 1.00 94.62 205 LYS A CA 1
ATOM 1566 C C . LYS A 1 205 ? -7.924 -12.904 17.323 1.00 94.62 205 LYS A C 1
ATOM 1568 O O . LYS A 1 205 ? -8.558 -13.767 17.917 1.00 94.62 205 LYS A O 1
ATOM 1573 N N . GLU A 1 206 ? -8.493 -11.785 16.883 1.00 93.19 206 GLU A N 1
ATOM 1574 C CA . GLU A 1 206 ? -9.913 -11.474 17.109 1.00 93.19 206 GLU A CA 1
ATOM 1575 C C . GLU A 1 206 ? -10.872 -12.320 16.254 1.00 93.19 206 GLU A C 1
ATOM 1577 O O . GLU A 1 206 ? -11.991 -12.619 16.678 1.00 93.19 206 GLU A O 1
ATOM 1582 N N . ILE A 1 207 ? -10.436 -12.758 15.068 1.00 94.69 207 ILE A N 1
ATOM 1583 C CA . ILE A 1 207 ? -11.168 -13.740 14.251 1.00 94.69 207 ILE A CA 1
ATOM 1584 C C . ILE A 1 207 ? -11.227 -15.078 14.984 1.00 94.69 207 ILE A C 1
ATOM 1586 O O . ILE A 1 207 ? -12.288 -15.693 15.065 1.00 94.69 207 ILE A O 1
ATOM 1590 N N . THR A 1 208 ? -10.095 -15.528 15.529 1.00 94.69 208 THR A N 1
ATOM 1591 C CA . THR A 1 208 ? -10.007 -16.821 16.222 1.00 94.69 208 THR A CA 1
ATOM 1592 C C . THR A 1 208 ? -10.641 -16.803 17.614 1.00 94.69 208 THR A C 1
ATOM 1594 O O . THR A 1 208 ? -11.152 -17.835 18.044 1.00 94.69 208 THR A O 1
ATOM 1597 N N . SER A 1 209 ? -10.678 -15.655 18.303 1.00 93.50 209 SER A N 1
ATOM 1598 C CA . SER A 1 209 ? -11.401 -15.491 19.575 1.00 93.50 209 SER A CA 1
ATOM 1599 C C . SER A 1 209 ? -12.915 -15.324 19.402 1.00 93.50 209 SER A C 1
ATOM 1601 O O . SER A 1 209 ? -13.660 -15.507 20.363 1.00 93.50 209 SER A O 1
ATOM 1603 N N . GLY A 1 210 ? -13.381 -14.996 18.193 1.00 91.12 210 GLY A N 1
ATOM 1604 C CA . GLY A 1 210 ? -14.791 -14.726 17.910 1.00 91.12 210 GLY A CA 1
ATOM 1605 C C . GLY A 1 210 ? -15.261 -13.327 18.322 1.00 91.12 210 GLY A C 1
ATOM 1606 O O . GLY A 1 210 ? -16.456 -13.055 18.267 1.00 91.12 210 GLY A O 1
ATOM 1607 N N . GLU A 1 211 ? -14.348 -12.431 18.704 1.00 89.88 211 GLU A N 1
ATOM 1608 C CA . GLU A 1 211 ? -14.655 -11.039 19.071 1.00 89.88 211 GLU A CA 1
ATOM 1609 C C . GLU A 1 211 ? -14.761 -10.114 17.846 1.00 89.88 211 GLU A C 1
ATOM 1611 O O . GLU A 1 211 ? -15.248 -8.986 17.954 1.00 89.88 211 GLU A O 1
ATOM 1616 N N . MET A 1 212 ? -14.336 -10.577 16.662 1.00 89.62 212 MET A N 1
ATOM 1617 C CA . MET A 1 212 ? -14.342 -9.747 15.454 1.00 89.62 212 MET A CA 1
ATOM 1618 C C . MET A 1 212 ? -15.747 -9.447 14.915 1.00 89.62 212 MET A C 1
ATOM 1620 O O . MET A 1 212 ? -15.962 -8.370 14.353 1.00 89.62 212 MET A O 1
ATOM 1624 N N . PHE A 1 213 ? -16.701 -10.365 15.084 1.00 91.88 213 PHE A N 1
ATOM 1625 C CA . PHE A 1 213 ? -18.040 -10.258 14.504 1.00 91.88 213 PHE A CA 1
ATOM 1626 C C . PHE A 1 213 ? -19.116 -10.275 15.591 1.00 91.88 213 PHE A C 1
ATOM 1628 O O . PHE A 1 213 ? -19.112 -11.138 16.465 1.00 91.88 213 PHE A O 1
ATOM 1635 N N . ALA A 1 214 ? -20.074 -9.348 15.510 1.00 91.94 214 ALA A N 1
ATOM 1636 C CA . ALA A 1 214 ? -21.281 -9.400 16.330 1.00 91.94 214 ALA A CA 1
ATOM 1637 C C . ALA A 1 214 ? -22.162 -10.596 15.928 1.00 91.94 214 ALA A C 1
ATOM 1639 O O . ALA A 1 214 ? -22.143 -11.042 14.774 1.00 91.94 214 ALA A O 1
ATOM 1640 N N . LYS A 1 215 ? -22.957 -11.113 16.870 1.00 92.44 215 LYS A N 1
ATOM 1641 C CA . LYS A 1 215 ? -23.891 -12.211 16.588 1.00 92.44 215 LYS A CA 1
ATOM 1642 C C . LYS A 1 215 ? -25.034 -11.724 15.696 1.00 92.44 215 LYS A C 1
ATOM 1644 O O . LYS A 1 215 ? -25.436 -10.565 15.769 1.00 92.44 215 LYS A O 1
ATOM 1649 N N . LYS A 1 216 ? -25.598 -12.612 14.870 1.00 88.94 216 LYS A N 1
ATOM 1650 C CA . LYS A 1 216 ? -26.675 -12.251 13.925 1.00 88.94 216 LYS A CA 1
ATOM 1651 C C . LYS A 1 216 ? -27.925 -11.734 14.637 1.00 88.94 216 LYS A C 1
ATOM 1653 O O . LYS A 1 216 ? -28.655 -10.933 14.068 1.00 88.94 216 LYS A O 1
ATOM 1658 N N . GLU A 1 217 ? -28.150 -12.178 15.869 1.00 90.94 217 GLU A N 1
ATOM 1659 C CA . GLU A 1 217 ? -29.304 -11.822 16.694 1.00 90.94 217 GLU A CA 1
ATOM 1660 C C . GLU A 1 217 ? -29.170 -10.426 17.328 1.00 90.94 217 GLU A C 1
ATOM 1662 O O . GLU A 1 217 ? -30.172 -9.827 17.708 1.00 90.94 217 GLU A O 1
ATOM 1667 N N . GLU A 1 218 ? -27.948 -9.894 17.427 1.00 90.69 218 GLU A N 1
ATOM 1668 C CA . GLU A 1 218 ? -27.655 -8.568 17.996 1.00 90.69 218 GLU A CA 1
ATOM 1669 C C . GLU A 1 218 ? -27.720 -7.454 16.935 1.00 90.69 218 GLU A C 1
ATOM 1671 O O . GLU A 1 218 ? -27.695 -6.268 17.264 1.00 90.69 218 GLU A O 1
ATOM 1676 N N . ILE A 1 219 ? -27.828 -7.823 15.653 1.00 92.69 219 ILE A N 1
ATOM 1677 C CA . ILE A 1 219 ? -27.869 -6.895 14.522 1.00 92.69 219 ILE A CA 1
ATOM 1678 C C . ILE A 1 219 ? -29.326 -6.667 14.118 1.00 92.69 219 ILE A C 1
ATOM 1680 O O . ILE A 1 219 ? -30.044 -7.595 13.750 1.00 92.69 219 ILE A O 1
ATOM 1684 N N . THR A 1 220 ? -29.771 -5.410 14.144 1.00 92.50 220 THR A N 1
ATOM 1685 C CA . THR A 1 220 ? -31.143 -5.059 13.763 1.00 92.50 220 THR A CA 1
ATOM 1686 C C . THR A 1 220 ? -31.371 -5.356 12.279 1.00 92.50 220 THR A C 1
ATOM 1688 O O . THR A 1 220 ? -30.670 -4.804 11.429 1.00 92.50 220 THR A O 1
ATOM 1691 N N . VAL A 1 221 ? -32.365 -6.183 11.950 1.00 93.81 221 VAL A N 1
ATOM 1692 C CA . VAL A 1 221 ? -32.781 -6.450 10.564 1.00 93.81 221 VAL A CA 1
ATOM 1693 C C . VAL A 1 221 ? -34.126 -5.790 10.274 1.00 93.81 221 VAL A C 1
ATOM 1695 O O . VAL A 1 221 ? -34.991 -5.708 11.146 1.00 93.81 221 VAL A O 1
ATOM 1698 N N . SER A 1 222 ? -34.318 -5.308 9.045 1.00 90.06 222 SER A N 1
ATOM 1699 C CA . SER A 1 222 ? -35.636 -4.854 8.596 1.00 90.06 222 SER A CA 1
ATOM 1700 C C . SER A 1 222 ? -36.597 -6.047 8.472 1.00 90.06 222 SER A C 1
ATOM 1702 O O . SER A 1 222 ? -36.137 -7.158 8.186 1.00 90.06 222 SER A O 1
ATOM 1704 N N . PRO A 1 223 ? -37.920 -5.847 8.633 1.00 91.19 223 PRO A N 1
ATOM 1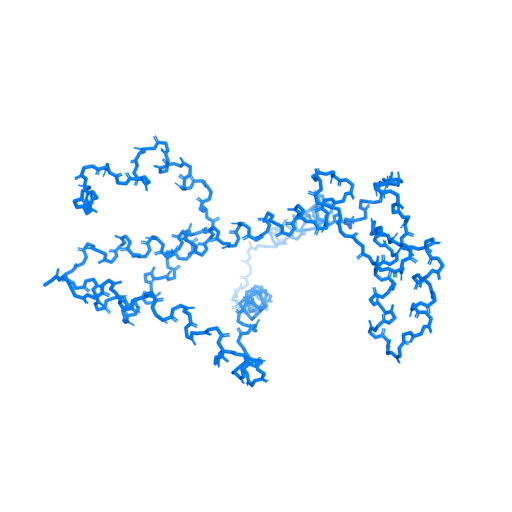705 C CA . PRO A 1 223 ? -38.908 -6.873 8.300 1.00 91.19 223 PRO A CA 1
ATOM 1706 C C . PRO A 1 223 ? -38.685 -7.395 6.871 1.00 91.19 223 PRO A C 1
ATOM 1708 O O . PRO A 1 223 ? -38.392 -6.597 5.977 1.00 91.19 223 PRO A O 1
ATOM 1711 N N . ARG A 1 224 ? -38.764 -8.718 6.685 1.00 82.69 224 ARG A N 1
ATOM 1712 C CA . ARG A 1 224 ? -38.619 -9.383 5.381 1.00 82.69 224 ARG A CA 1
ATOM 1713 C C . ARG A 1 224 ? -39.945 -9.516 4.654 1.00 82.69 224 ARG A C 1
ATOM 1715 O O . ARG A 1 224 ? -40.965 -9.704 5.351 1.00 82.69 224 ARG A O 1
#

pLDDT: mean 72.04, std 24.14, range [26.16, 95.69]